Protein AF-A0A957MDU8-F1 (afdb_monomer)

Secondary structure (DSSP, 8-state):
---HHHHHHHHHHHHHHHTT-HHHHHHHHHHT-SSHHHHHHHHHHHHHHHHHHHHHTTSS-SSTTTTTEEE---S-GGGSEEEHHHHHHHHHHHHHHHTTPPPP-GGGG-SB---STT--TT-EE--STTTTTSEEEEEESSS-SSSS-EEEEEEEEEBTTB-EEEEEESS-S-HHHHHHHHHTT-------S--TT-EEEEEEEE-TT-SS-EEEEEEEEEE-TTS-EEEEE---EEE-TT-EEEEEEEPPP-TTPPEEEEEEEEE-SS-EEEEEEEEEEEEES----------SS--HHHHTSEEESSB--SSSSSS---B-SSS--EEE---TT--S---------SS-S------S------

Mean predicted aligned error: 4.5 Å

Foldseek 3Di:
DQDPVVLVVLLVVLCVVVVLQLVSSLVSSVVVDGPSCVSNVVNNVVSCVVPNPCSVVVDPPPCQVCLQWDQDPDLFQQVRIWGPVQVVQVVVQVVCVVVVHHGDQAPNNFRFALQDAFHRTQKDWDCDPQARPQWDWTWDQDDAPTHGIWIKIWGAFFAVSHKTWIWGWQHAQAPVSQVVCVVVVRHRQHAGNDAAQKKKKWKKFFAQPWPFKKKKWKWWWWQDLARDTDIDTFDIDIHGHGGMDMDMDRHHEPQLTGTTIITMMIHDNGTTTGIMITNGMHIADAHDHDLFNNDHDDCVSVSNKRWFAPDFDDPDPGRGDGHHPDDDGDIDHYGLRNDDDDDDDDDDDDPDPDDDDDDSDRGDDD

pLDDT: mean 94.14, std 5.82, range [52.0, 98.88]

Radius of gyration: 22.41 Å; Cα contacts (8 Å, |Δi|>4): 771; chains: 1; bounding box: 51×56×54 Å

Nearest PDB structures (foldseek):
  1dyo-assembly2_B  TM=7.413E-01  e=2.332E-06  Acetivibrio thermocellus
  1h6y-assembly2_B  TM=7.513E-01  e=7.868E-06  Acetivibrio thermocellus
  2wze-assembly1_A  TM=7.097E-01  e=6.307E-06  Acetivibrio thermocellus
  2w5f-assembly2_B  TM=6.952E-01  e=2.128E-05  Acetivibrio thermocellus
  2wze-assembly2_B  TM=7.053E-01  e=2.965E-05  Acetivibrio thermocellus

Solvent-accessible surface area (backbone atoms only — not comparable to full-atom values): 20262 Å² total; per-residue (Å²): 135,90,59,66,68,66,48,53,51,40,35,52,49,14,54,67,76,22,71,80,40,48,63,54,19,45,52,46,29,48,70,71,42,85,62,34,68,65,35,36,51,53,47,49,50,54,43,40,70,74,51,35,68,66,38,55,65,71,53,67,85,75,51,72,88,51,21,48,45,42,78,45,98,58,55,38,27,26,57,14,64,47,21,56,65,58,52,48,53,50,54,52,31,53,56,27,54,78,69,75,40,81,67,85,49,61,62,87,55,35,74,40,32,30,60,50,92,73,32,45,64,29,43,42,65,39,78,49,90,46,20,44,85,15,47,51,77,47,42,32,89,56,74,55,94,57,86,44,22,4,33,34,36,41,33,40,76,18,20,77,83,25,30,23,34,39,32,26,67,31,29,76,79,42,69,65,58,50,51,53,28,44,78,69,76,56,61,76,52,28,9,32,62,52,54,24,48,18,33,39,38,36,38,37,33,32,37,70,84,30,86,62,62,37,36,39,26,46,34,37,32,27,41,44,42,68,54,45,80,45,79,48,72,45,79,74,44,81,43,42,47,59,34,72,48,77,49,75,38,69,36,63,77,58,65,40,39,44,30,23,26,42,37,44,37,41,38,32,91,50,80,44,55,40,44,37,28,40,28,33,41,33,72,48,71,36,70,48,74,57,83,58,67,71,53,78,84,37,55,59,61,63,47,31,36,28,77,50,44,79,38,77,63,82,93,50,94,56,73,79,54,80,42,55,94,69,84,85,53,45,76,44,69,47,46,85,74,58,77,71,84,86,86,87,82,90,83,84,82,81,96,59,98,74,83,86,88,84,76,83,68,77,48,65,89,130

Sequence (366 aa):
NCHMVPNHALIIHALLHGGGDFQKSLMIVNTCGWDTDCNSGNVGCILGIRNGLAGIDAGPDWRGPVADRMYLATADGGRAITDALTESIHIVNVGRALAGVPPLAPKDGARYHFSLPGAVQGFMVDASPDAQGTATVEQAASHIRAGSGSLAIHYHGIAPGRTARVGTPTFIPSRQEADYFIKRGYALFASPSLYSGQTVRASLAAADDNALPVAVNLYVAVYTAADEIEWRRGPQQSLAPGEWVELAWAIPSTGGLPISAVGVEVSSATRADGTLFLDFLTWDGAPDTVLANPGGEGVMWRRAWVNGVDQYDFWWPEAYRLVQNRGRGLLSQGTREWTDYTVRAEITPHLATAAGLAARVQGMQR

Structure (mmCIF, N/CA/C/O backbone):
data_AF-A0A957MDU8-F1
#
_entry.id   AF-A0A957MDU8-F1
#
loop_
_atom_site.group_PDB
_atom_site.id
_atom_site.type_symbol
_atom_site.label_atom_id
_atom_site.label_alt_id
_atom_site.label_comp_id
_atom_site.label_asym_id
_atom_site.label_entity_id
_atom_site.label_seq_id
_atom_site.pdbx_PDB_ins_code
_atom_site.Cartn_x
_atom_site.Cartn_y
_atom_site.Cartn_z
_atom_site.occupancy
_atom_site.B_iso_or_equiv
_atom_site.auth_seq_id
_atom_site.auth_comp_id
_atom_site.auth_asym_id
_atom_site.auth_atom_id
_atom_site.pdbx_PDB_model_num
ATOM 1 N N . ASN A 1 1 ? 23.686 -22.356 2.452 1.00 52.00 1 ASN A N 1
ATOM 2 C CA . ASN A 1 1 ? 22.755 -23.448 2.101 1.00 52.00 1 ASN A CA 1
ATOM 3 C C . ASN A 1 1 ? 21.652 -23.528 3.133 1.00 52.00 1 ASN A C 1
ATOM 5 O O . ASN A 1 1 ? 21.933 -23.876 4.272 1.00 52.00 1 ASN A O 1
ATOM 9 N N . CYS A 1 2 ? 20.427 -23.187 2.735 1.00 61.41 2 CYS A N 1
ATOM 10 C CA . CYS A 1 2 ? 19.217 -23.462 3.502 1.00 61.41 2 CYS A CA 1
ATOM 11 C C . CYS A 1 2 ? 18.798 -24.912 3.195 1.00 61.41 2 CYS A C 1
ATOM 13 O O . CYS A 1 2 ? 18.364 -25.216 2.085 1.00 61.41 2 CYS A O 1
ATOM 15 N N . HIS A 1 3 ? 19.047 -25.843 4.120 1.00 75.75 3 HIS A N 1
ATOM 16 C CA . HIS A 1 3 ? 18.697 -27.250 3.912 1.00 75.75 3 HIS A CA 1
ATOM 17 C C . HIS A 1 3 ? 17.238 -27.490 4.321 1.00 75.75 3 HIS A C 1
ATOM 19 O O . HIS A 1 3 ? 16.868 -27.287 5.473 1.00 75.75 3 HIS A O 1
ATOM 25 N N . MET A 1 4 ? 16.424 -27.983 3.384 1.00 86.25 4 MET A N 1
ATOM 26 C CA . MET A 1 4 ? 14.993 -28.249 3.599 1.00 86.25 4 MET A CA 1
ATOM 27 C C . MET A 1 4 ? 14.709 -29.215 4.757 1.00 86.25 4 MET A C 1
ATOM 29 O O . MET A 1 4 ? 13.773 -29.002 5.517 1.00 86.25 4 MET A O 1
ATOM 33 N N . VAL A 1 5 ? 15.511 -30.274 4.905 1.00 90.62 5 VAL A N 1
ATOM 34 C CA . VAL A 1 5 ? 15.274 -31.335 5.901 1.00 90.62 5 VAL A CA 1
ATOM 35 C C . VAL A 1 5 ? 15.317 -30.823 7.352 1.00 90.62 5 VAL A C 1
ATOM 37 O O . VAL A 1 5 ? 14.334 -31.042 8.061 1.00 90.62 5 VAL A O 1
ATOM 40 N N . PRO A 1 6 ? 16.383 -30.137 7.825 1.00 90.75 6 PRO A N 1
ATOM 41 C CA . PRO A 1 6 ? 16.403 -29.605 9.187 1.00 90.75 6 PRO A CA 1
ATOM 42 C C . PRO A 1 6 ? 15.294 -28.574 9.417 1.00 90.75 6 PRO A C 1
ATOM 44 O O . PRO A 1 6 ? 14.609 -28.659 10.428 1.00 90.75 6 PRO A O 1
ATOM 47 N N . ASN A 1 7 ? 15.039 -27.676 8.463 1.00 92.69 7 ASN A N 1
ATOM 48 C CA . ASN A 1 7 ? 13.950 -26.699 8.562 1.00 92.69 7 ASN A CA 1
ATOM 49 C C . ASN A 1 7 ? 12.574 -27.361 8.715 1.00 92.69 7 ASN A C 1
ATOM 51 O O . ASN A 1 7 ? 11.799 -27.013 9.605 1.00 92.69 7 ASN A O 1
ATOM 55 N N . HIS A 1 8 ? 12.298 -28.396 7.921 1.00 94.31 8 HIS A N 1
ATOM 56 C CA . HIS A 1 8 ? 11.052 -29.145 8.034 1.00 94.31 8 HIS A CA 1
ATOM 57 C C . HIS A 1 8 ? 10.913 -29.849 9.394 1.00 94.31 8 HIS A C 1
ATOM 59 O O . HIS A 1 8 ? 9.835 -29.842 9.987 1.00 94.31 8 HIS A O 1
ATOM 65 N N . ALA A 1 9 ? 12.006 -30.399 9.935 1.00 95.50 9 ALA A N 1
ATOM 66 C CA . ALA A 1 9 ? 12.009 -30.978 11.277 1.00 95.50 9 ALA A CA 1
ATOM 67 C C . ALA A 1 9 ? 11.710 -29.930 12.366 1.00 95.50 9 ALA A C 1
ATOM 69 O O . ALA A 1 9 ? 10.983 -30.239 13.311 1.00 95.50 9 ALA A O 1
ATOM 70 N N . LEU A 1 10 ? 12.201 -28.691 12.221 1.00 96.00 10 LEU A N 1
ATOM 71 C CA . LEU A 1 10 ? 11.891 -27.591 13.144 1.00 96.00 10 LEU A CA 1
ATOM 72 C C . LEU A 1 10 ? 10.414 -27.185 13.094 1.00 96.00 10 LEU A C 1
ATOM 74 O O . LEU A 1 10 ? 9.814 -26.965 14.145 1.00 96.00 10 LEU A O 1
ATOM 78 N N . ILE A 1 11 ? 9.808 -27.144 11.903 1.00 96.94 11 ILE A N 1
ATOM 79 C CA . ILE A 1 11 ? 8.365 -26.893 11.744 1.00 96.94 11 ILE A CA 1
ATOM 80 C C . ILE A 1 11 ? 7.558 -27.970 12.483 1.00 96.94 11 ILE A C 1
ATOM 82 O O . ILE A 1 11 ? 6.681 -27.646 13.283 1.00 96.94 11 ILE A O 1
ATOM 86 N N . ILE A 1 12 ? 7.882 -29.252 12.274 1.00 97.06 12 ILE A N 1
ATOM 87 C CA . ILE A 1 12 ? 7.215 -30.372 12.961 1.00 97.06 12 ILE A CA 1
ATOM 88 C C . ILE A 1 12 ? 7.399 -30.266 14.481 1.00 97.06 12 ILE A C 1
ATOM 90 O O . ILE A 1 12 ? 6.433 -30.405 15.230 1.00 97.06 12 ILE A O 1
ATOM 94 N N . HIS A 1 13 ? 8.621 -29.989 14.941 1.00 97.31 13 HIS A N 1
ATOM 95 C CA . HIS A 1 13 ? 8.931 -29.813 16.358 1.00 97.31 13 HIS A CA 1
ATOM 96 C C . HIS A 1 13 ? 8.081 -28.698 16.988 1.00 97.31 13 HIS A C 1
ATOM 98 O O . HIS A 1 13 ? 7.432 -28.914 18.014 1.00 97.31 13 HIS A O 1
ATOM 104 N N . ALA A 1 14 ? 8.007 -27.534 16.344 1.00 98.00 14 ALA A N 1
ATOM 105 C CA . ALA A 1 14 ? 7.207 -26.412 16.817 1.00 98.00 14 ALA A CA 1
ATOM 106 C C . ALA A 1 14 ? 5.713 -26.747 16.904 1.00 98.00 14 ALA A C 1
ATOM 108 O O . ALA A 1 14 ? 5.082 -26.441 17.913 1.00 98.00 14 ALA A O 1
ATOM 109 N N . LEU A 1 15 ? 5.157 -27.430 15.901 1.00 97.81 15 LEU A N 1
ATOM 110 C CA . LEU A 1 15 ? 3.744 -27.819 15.892 1.00 97.81 15 LEU A CA 1
ATOM 111 C C . LEU A 1 15 ? 3.415 -28.860 16.975 1.00 97.81 15 LEU A C 1
ATOM 113 O O . LEU A 1 15 ? 2.401 -28.729 17.662 1.00 97.81 15 LEU A O 1
ATOM 117 N N . LEU A 1 16 ? 4.275 -29.869 17.166 1.00 97.69 16 LEU A N 1
ATOM 118 C CA . LEU A 1 16 ? 4.074 -30.919 18.172 1.00 97.69 16 LEU A CA 1
ATOM 119 C C . LEU A 1 16 ? 4.146 -30.370 19.601 1.00 97.69 16 LEU A C 1
ATOM 121 O O . LEU A 1 16 ? 3.311 -30.705 20.440 1.00 97.69 16 LEU A O 1
ATOM 125 N N . HIS A 1 17 ? 5.134 -29.521 19.888 1.00 98.25 17 HIS A N 1
ATOM 126 C CA . HIS A 1 17 ? 5.388 -29.038 21.248 1.00 98.25 17 HIS A CA 1
ATOM 127 C C . HIS A 1 17 ? 4.696 -27.703 21.565 1.00 98.25 17 HIS A C 1
ATOM 129 O O . HIS A 1 17 ? 4.507 -27.358 22.740 1.00 98.25 17 HIS A O 1
ATOM 135 N N . GLY A 1 18 ? 4.261 -26.976 20.537 1.00 97.31 18 GLY A N 1
ATOM 136 C CA . GLY A 1 18 ? 3.437 -25.779 20.650 1.00 97.31 18 GLY A CA 1
ATOM 137 C C . GLY A 1 18 ? 1.994 -26.071 21.060 1.00 97.31 18 GLY A C 1
ATOM 138 O O . GLY A 1 18 ? 1.332 -25.199 21.609 1.00 97.31 18 GLY A O 1
ATOM 139 N N . GLY A 1 19 ? 1.504 -27.303 20.873 1.00 95.44 19 GLY A N 1
ATOM 140 C CA . GLY A 1 19 ? 0.172 -27.713 21.339 1.00 95.44 19 GLY A CA 1
ATOM 141 C C . GLY A 1 19 ? -0.981 -26.975 20.649 1.00 95.44 19 GLY A C 1
ATOM 142 O O . GLY A 1 19 ? -2.071 -26.878 21.205 1.00 95.44 19 GLY A O 1
ATOM 143 N N . GLY A 1 20 ? -0.738 -26.435 19.452 1.00 95.50 20 GLY A N 1
ATOM 144 C CA . GLY A 1 20 ? -1.693 -25.603 18.723 1.00 95.50 20 GLY A CA 1
ATOM 145 C C . GLY A 1 20 ? -1.756 -24.144 19.180 1.00 95.50 20 GLY A C 1
ATOM 146 O O . GLY A 1 20 ? -2.541 -23.399 18.607 1.00 95.50 20 GLY A O 1
ATOM 147 N N . ASP A 1 21 ? -0.950 -23.721 20.157 1.00 97.50 21 ASP A N 1
ATOM 148 C CA . ASP A 1 21 ? -0.843 -22.321 20.577 1.00 97.50 21 ASP A CA 1
ATOM 149 C C . ASP A 1 21 ? 0.084 -21.538 19.630 1.00 97.50 21 ASP A C 1
ATOM 151 O O . ASP A 1 21 ? 1.219 -21.956 19.375 1.00 97.50 21 ASP A O 1
ATOM 155 N N . PHE A 1 22 ? -0.401 -20.421 19.080 1.00 97.88 22 PHE A N 1
ATOM 156 C CA . PHE A 1 22 ? 0.316 -19.644 18.063 1.00 97.88 22 PHE A CA 1
ATOM 157 C C . PHE A 1 22 ? 1.613 -19.041 18.613 1.00 97.88 22 PHE A C 1
ATOM 159 O O . PHE A 1 22 ? 2.692 -19.286 18.067 1.00 97.88 22 PHE A O 1
ATOM 166 N N . GLN A 1 23 ? 1.522 -18.335 19.744 1.00 96.88 23 GLN A N 1
ATOM 167 C CA . GLN A 1 23 ? 2.652 -17.681 20.403 1.00 96.88 23 GLN A CA 1
ATOM 168 C C . GLN A 1 23 ? 3.754 -18.682 20.761 1.00 96.88 23 GLN A C 1
ATOM 170 O O . GLN A 1 23 ? 4.930 -18.467 20.466 1.00 96.88 23 GLN A O 1
ATOM 175 N N . LYS A 1 24 ? 3.380 -19.795 21.393 1.00 97.75 24 LYS A N 1
ATOM 176 C CA . LYS A 1 24 ? 4.300 -20.833 21.847 1.00 97.75 24 LY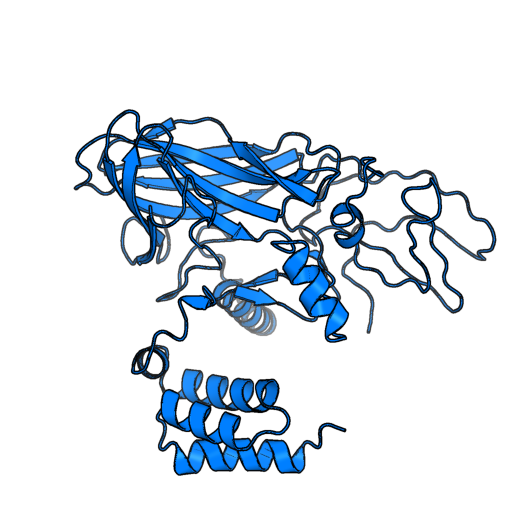S A CA 1
ATOM 177 C C . LYS A 1 24 ? 4.969 -21.531 20.671 1.00 97.75 24 LYS A C 1
ATOM 179 O O . LYS A 1 24 ? 6.169 -21.786 20.731 1.00 97.75 24 LYS A O 1
ATOM 184 N N . SER A 1 25 ? 4.224 -21.824 19.607 1.00 97.88 25 SER A N 1
ATOM 185 C CA . SER A 1 25 ? 4.781 -22.468 18.412 1.00 97.88 25 SER A CA 1
ATOM 186 C C . SER A 1 25 ? 5.788 -21.560 17.702 1.00 97.88 25 SER A C 1
ATOM 188 O O . SER A 1 25 ? 6.873 -22.021 17.349 1.00 97.88 25 SER A O 1
ATOM 190 N N . LEU A 1 26 ? 5.478 -20.264 17.556 1.00 97.19 26 LEU A N 1
ATOM 191 C CA . LEU A 1 26 ? 6.414 -19.285 16.995 1.00 97.19 26 LEU A CA 1
ATOM 192 C C . LEU A 1 26 ? 7.644 -19.081 17.885 1.00 97.19 26 LEU A C 1
ATOM 194 O O . LEU A 1 26 ? 8.769 -19.042 17.393 1.00 97.19 26 LEU A O 1
ATOM 198 N N . MET A 1 27 ? 7.462 -19.019 19.205 1.00 97.19 27 MET A N 1
ATOM 199 C CA . MET A 1 27 ? 8.578 -18.971 20.149 1.00 97.19 27 MET A CA 1
ATOM 200 C C . MET A 1 27 ? 9.507 -20.182 19.975 1.00 97.19 27 MET A C 1
ATOM 202 O O . MET A 1 27 ? 10.721 -19.998 19.890 1.00 97.19 27 MET A O 1
ATOM 206 N N . ILE A 1 28 ? 8.962 -21.405 19.903 1.00 97.94 28 ILE A N 1
ATOM 207 C CA . ILE A 1 28 ? 9.756 -22.627 19.700 1.00 97.94 28 ILE A CA 1
ATOM 208 C C . ILE A 1 28 ? 10.528 -22.547 18.381 1.00 97.94 28 ILE A C 1
ATOM 210 O O . ILE A 1 28 ? 11.753 -22.662 18.391 1.00 97.94 28 ILE A O 1
ATOM 214 N N . VAL A 1 29 ? 9.837 -22.314 17.259 1.00 97.19 29 VAL A N 1
ATOM 215 C CA . VAL A 1 29 ? 10.469 -22.378 15.933 1.00 97.19 29 VAL A CA 1
ATOM 216 C C . VAL A 1 29 ? 11.542 -21.302 15.752 1.00 97.19 29 VAL A C 1
ATOM 218 O O . VAL A 1 29 ? 12.604 -21.587 15.202 1.00 97.19 29 VAL A O 1
ATOM 221 N N . ASN A 1 30 ? 11.326 -20.099 16.294 1.00 96.44 30 ASN A N 1
ATOM 222 C CA . ASN A 1 30 ? 12.297 -19.011 16.210 1.00 96.44 30 ASN A CA 1
ATOM 223 C C . ASN A 1 30 ? 13.507 -19.253 17.122 1.00 96.44 30 ASN A C 1
ATOM 225 O O . ASN A 1 30 ? 14.627 -18.901 16.754 1.00 96.44 30 ASN A O 1
ATOM 229 N N . THR A 1 31 ? 13.308 -19.879 18.289 1.00 96.69 31 THR A N 1
ATOM 230 C CA . THR A 1 31 ? 14.401 -20.211 19.222 1.00 96.69 31 THR A CA 1
ATOM 231 C C . THR A 1 31 ? 15.309 -21.308 18.665 1.00 96.69 31 THR A C 1
ATOM 233 O O . THR A 1 31 ? 16.511 -21.306 18.925 1.00 96.69 31 THR A O 1
ATOM 236 N N . CYS A 1 32 ? 14.768 -22.225 17.858 1.00 94.25 32 CYS A N 1
ATOM 237 C CA . CYS A 1 32 ? 15.560 -23.255 17.185 1.00 94.25 32 CYS A CA 1
ATOM 238 C C . CYS A 1 32 ? 16.536 -22.700 16.125 1.00 94.25 32 CYS A C 1
ATOM 240 O O . CYS A 1 32 ? 17.474 -23.404 15.742 1.00 94.25 32 CYS A O 1
ATOM 242 N N . GLY A 1 33 ? 16.349 -21.458 15.664 1.00 89.50 33 GLY A N 1
ATOM 243 C CA . GLY A 1 33 ? 17.223 -20.803 14.691 1.00 89.50 33 GLY A CA 1
ATOM 244 C C . GLY A 1 33 ? 17.037 -21.312 13.258 1.00 89.50 33 GLY A C 1
ATOM 245 O O . GLY A 1 33 ? 15.924 -21.620 12.836 1.00 89.50 33 GLY A O 1
ATOM 246 N N . TRP A 1 34 ? 18.146 -21.391 12.512 1.00 87.56 34 TRP A N 1
ATOM 247 C CA . TRP A 1 34 ? 18.171 -21.687 11.071 1.00 87.56 34 TRP A CA 1
ATOM 248 C C . TRP A 1 34 ? 17.415 -20.637 10.241 1.00 87.56 34 TRP A C 1
ATOM 250 O O . TRP A 1 34 ? 17.664 -19.445 10.404 1.00 87.56 34 TRP A O 1
ATOM 260 N N . ASP A 1 35 ? 16.554 -21.074 9.322 1.00 89.06 35 ASP A N 1
ATOM 261 C CA . ASP A 1 35 ? 15.797 -20.227 8.402 1.00 89.06 35 ASP A CA 1
ATOM 262 C C . ASP A 1 35 ? 14.510 -19.753 9.087 1.00 89.06 35 ASP A C 1
ATOM 264 O O . ASP A 1 35 ? 13.416 -20.278 8.864 1.00 89.06 35 ASP A O 1
ATOM 268 N N . THR A 1 36 ? 14.673 -18.858 10.063 1.00 90.88 36 THR A N 1
ATOM 269 C CA . THR A 1 36 ? 13.616 -18.520 11.024 1.00 90.88 36 THR A CA 1
ATOM 270 C C . THR A 1 36 ? 12.394 -17.897 10.364 1.00 90.88 36 THR A C 1
ATOM 272 O O . THR A 1 36 ? 11.280 -18.185 10.789 1.00 90.88 36 THR A O 1
ATOM 275 N N . ASP A 1 37 ? 12.562 -17.088 9.324 1.00 89.75 37 ASP A N 1
ATOM 276 C CA . ASP A 1 37 ? 11.478 -16.481 8.549 1.00 89.75 37 ASP A CA 1
ATOM 277 C C . ASP A 1 37 ? 10.677 -17.530 7.762 1.00 89.75 37 ASP A C 1
ATOM 279 O O . ASP A 1 37 ? 9.452 -17.572 7.872 1.00 89.75 37 ASP A O 1
ATOM 283 N N . CYS A 1 38 ? 11.344 -18.444 7.055 1.00 91.19 38 CYS A N 1
ATOM 284 C CA . CYS A 1 38 ? 10.679 -19.536 6.343 1.00 91.19 38 CYS A CA 1
ATOM 285 C C . CYS A 1 38 ? 9.947 -20.482 7.308 1.00 91.19 38 CYS A C 1
ATOM 287 O O . CYS A 1 38 ? 8.774 -20.817 7.105 1.00 91.19 38 CYS A O 1
ATOM 289 N N . ASN A 1 39 ? 10.610 -20.893 8.390 1.00 95.44 39 ASN A N 1
ATOM 290 C CA . ASN A 1 39 ? 10.034 -21.825 9.355 1.00 95.44 39 ASN A CA 1
ATOM 291 C C . ASN A 1 39 ? 8.840 -21.204 10.094 1.00 95.44 39 ASN A C 1
ATOM 293 O O . ASN A 1 39 ? 7.779 -21.826 10.180 1.00 95.44 39 ASN A O 1
ATOM 297 N N . SER A 1 40 ? 8.984 -19.967 10.584 1.00 95.50 40 SER A N 1
ATOM 298 C CA . SER A 1 40 ? 7.897 -19.238 11.251 1.00 95.50 40 SER A CA 1
ATOM 299 C C . SER A 1 40 ? 6.742 -18.924 10.309 1.00 95.50 40 SER A C 1
ATOM 301 O O . SER A 1 40 ? 5.591 -19.088 10.709 1.00 95.50 40 SER A O 1
ATOM 303 N N . GLY A 1 41 ? 7.019 -18.579 9.048 1.00 94.69 41 GLY A N 1
ATOM 304 C CA . GLY A 1 41 ? 5.996 -18.378 8.025 1.00 94.69 41 GLY A CA 1
ATOM 305 C C . GLY A 1 41 ? 5.148 -19.632 7.794 1.00 94.69 41 GLY A C 1
ATOM 306 O O . GLY A 1 41 ? 3.920 -19.557 7.786 1.00 94.69 41 GLY A O 1
ATOM 307 N N . ASN A 1 42 ? 5.780 -20.806 7.690 1.00 96.12 42 ASN A N 1
ATOM 308 C CA . ASN A 1 42 ? 5.065 -22.078 7.537 1.00 96.12 42 ASN A CA 1
ATOM 309 C C . ASN A 1 42 ? 4.258 -22.453 8.791 1.00 96.12 42 ASN A C 1
ATOM 311 O O . ASN A 1 42 ? 3.078 -22.789 8.681 1.00 96.12 42 ASN A O 1
ATOM 315 N N . VAL A 1 43 ? 4.864 -22.378 9.983 1.00 97.75 43 VAL A N 1
ATOM 316 C CA . VAL A 1 43 ? 4.171 -22.655 11.257 1.00 97.75 43 VAL A CA 1
ATOM 317 C C . VAL A 1 43 ? 2.981 -21.710 11.440 1.00 97.75 43 VAL A C 1
ATOM 319 O O . VAL A 1 43 ? 1.879 -22.163 11.749 1.00 97.75 43 VAL A O 1
ATOM 322 N N . GLY A 1 44 ? 3.185 -20.415 11.197 1.00 96.50 44 GLY A N 1
ATOM 323 C CA . GLY A 1 44 ? 2.156 -19.388 11.298 1.00 96.50 44 GLY A CA 1
ATOM 324 C C . GLY A 1 44 ? 1.007 -19.613 10.317 1.00 96.50 44 GLY A C 1
ATOM 325 O O . GLY A 1 44 ? -0.150 -19.543 10.719 1.00 96.50 44 GLY A O 1
ATOM 326 N N . CYS A 1 45 ? 1.303 -19.971 9.063 1.00 96.38 45 CYS A N 1
ATOM 327 C CA . CYS A 1 45 ? 0.286 -20.309 8.064 1.00 96.38 45 CYS A CA 1
ATOM 328 C C . CYS A 1 45 ? -0.569 -21.511 8.500 1.00 96.38 45 CYS A C 1
ATOM 330 O O . CYS A 1 45 ? -1.798 -21.430 8.506 1.00 96.38 45 CYS A O 1
ATOM 332 N N . ILE A 1 46 ? 0.067 -22.604 8.935 1.00 97.69 46 ILE A N 1
ATOM 333 C CA . ILE A 1 46 ? -0.630 -23.821 9.380 1.00 97.69 46 ILE A CA 1
ATOM 334 C C . ILE A 1 46 ? -1.545 -23.523 10.573 1.00 97.69 46 ILE A C 1
ATOM 336 O O . ILE A 1 46 ? -2.704 -23.945 10.591 1.00 97.69 46 ILE A O 1
ATOM 340 N N . LEU A 1 47 ? -1.048 -22.785 11.567 1.00 97.81 47 LEU A N 1
ATOM 341 C CA . LEU A 1 47 ? -1.831 -22.436 12.753 1.00 97.81 47 LEU A CA 1
ATOM 342 C C . LEU A 1 47 ? -2.918 -21.402 12.455 1.00 97.81 47 LEU A C 1
ATOM 344 O O . LEU A 1 47 ? -3.999 -21.503 13.027 1.00 97.81 47 LEU A O 1
ATOM 348 N N . GLY A 1 48 ? -2.678 -20.471 11.530 1.00 95.81 48 GLY A N 1
ATOM 349 C CA . GLY A 1 48 ? -3.686 -19.529 11.047 1.00 95.81 48 GLY A CA 1
ATOM 350 C C . GLY A 1 48 ? -4.850 -20.240 10.355 1.00 95.81 48 GLY A C 1
ATOM 351 O O . GLY A 1 48 ? -6.005 -19.927 10.628 1.00 95.81 48 GLY A O 1
ATOM 352 N N . ILE A 1 49 ? -4.571 -21.263 9.539 1.00 96.44 49 ILE A N 1
ATOM 353 C CA . ILE A 1 49 ? -5.610 -22.109 8.928 1.00 96.44 49 ILE A CA 1
ATOM 354 C C . ILE A 1 49 ? -6.357 -22.917 9.997 1.00 96.44 49 ILE A C 1
ATOM 356 O O . ILE A 1 49 ? -7.583 -22.999 9.966 1.00 96.44 49 ILE A O 1
ATOM 360 N N . ARG A 1 50 ? -5.633 -23.524 10.946 1.00 97.00 50 ARG A N 1
ATOM 361 C CA . ARG A 1 50 ? -6.220 -24.400 11.973 1.00 97.00 50 ARG A CA 1
ATOM 362 C C . ARG A 1 50 ? -7.085 -23.643 12.981 1.00 97.00 50 ARG A C 1
ATOM 364 O O . ARG A 1 50 ? -8.147 -24.133 13.353 1.00 97.00 50 ARG A O 1
ATOM 371 N N . ASN A 1 51 ? -6.599 -22.506 13.470 1.00 97.00 51 ASN A N 1
ATOM 372 C CA . ASN A 1 51 ? -7.184 -21.795 14.607 1.00 97.00 51 ASN A CA 1
ATOM 373 C C . ASN A 1 51 ? -7.962 -20.536 14.192 1.00 97.00 51 ASN A C 1
ATOM 375 O O . ASN A 1 51 ? -8.679 -19.967 15.015 1.00 97.00 51 ASN A O 1
ATOM 379 N N . GLY A 1 52 ? -7.805 -20.078 12.947 1.00 96.06 52 GLY A N 1
ATOM 380 C CA . GLY A 1 52 ? -8.323 -18.792 12.490 1.00 96.06 52 GLY A CA 1
ATOM 381 C C . GLY A 1 52 ? -7.660 -17.596 13.185 1.00 96.06 52 GLY A C 1
ATOM 382 O O . GLY A 1 52 ? -6.682 -17.734 13.925 1.00 96.06 52 GLY A O 1
ATOM 383 N N . LEU A 1 53 ? -8.234 -16.407 12.972 1.00 94.50 53 LEU A N 1
ATOM 384 C CA . LEU A 1 53 ? -7.751 -15.152 13.565 1.00 94.50 53 LEU A CA 1
ATOM 385 C C . LEU A 1 53 ? -7.749 -15.189 15.098 1.00 94.50 53 LEU A C 1
ATOM 387 O O . LEU A 1 53 ? -6.793 -14.729 15.711 1.00 94.50 53 LEU A O 1
ATOM 391 N N . ALA A 1 54 ? -8.746 -15.832 15.716 1.00 95.62 54 ALA A N 1
ATOM 392 C CA . ALA A 1 54 ? -8.826 -15.971 17.171 1.00 95.62 54 ALA A CA 1
ATOM 393 C C . ALA A 1 54 ? -7.594 -16.669 17.777 1.00 95.62 54 ALA A C 1
ATOM 395 O O . ALA A 1 54 ? -7.213 -16.371 18.904 1.00 95.62 54 ALA A O 1
ATOM 396 N N . GLY A 1 55 ? -6.951 -17.582 17.039 1.00 95.69 55 GLY A N 1
ATOM 397 C CA . GLY A 1 55 ? -5.711 -18.216 17.488 1.00 95.69 55 GLY A CA 1
ATOM 398 C C . GLY A 1 55 ? -4.488 -17.302 17.426 1.00 95.69 55 GLY A C 1
ATOM 399 O O . GLY A 1 55 ? -3.582 -17.464 18.237 1.00 95.69 55 GLY A O 1
ATOM 400 N N . ILE A 1 56 ? -4.459 -16.362 16.477 1.00 95.12 56 ILE A N 1
ATOM 401 C CA . ILE A 1 56 ? -3.397 -15.352 16.349 1.00 95.12 56 ILE A CA 1
ATOM 402 C C . ILE A 1 56 ? -3.579 -14.282 17.435 1.00 95.12 56 ILE A C 1
ATOM 404 O O . ILE A 1 56 ? -2.618 -13.911 18.104 1.00 95.12 56 ILE A O 1
ATOM 408 N N . ASP A 1 57 ? -4.827 -13.865 17.659 1.00 94.56 57 ASP A N 1
ATOM 409 C CA . ASP A 1 57 ? -5.210 -12.801 18.594 1.00 94.56 57 ASP A CA 1
ATOM 410 C C . ASP A 1 57 ? -5.243 -13.258 20.068 1.00 94.56 57 ASP A C 1
ATOM 412 O O . ASP A 1 57 ? -5.465 -12.452 20.967 1.00 94.56 57 ASP A O 1
ATOM 416 N N . ALA A 1 58 ? -5.005 -14.545 20.348 1.00 95.06 58 ALA A N 1
ATOM 417 C CA . ALA A 1 58 ? -4.925 -15.071 21.715 1.00 95.06 58 ALA A CA 1
ATOM 418 C C . ALA A 1 58 ? -3.664 -14.612 22.478 1.00 95.06 58 ALA A C 1
ATOM 420 O O . ALA A 1 58 ? -3.588 -14.766 23.699 1.00 95.06 58 ALA A O 1
ATOM 421 N N . GLY A 1 59 ? -2.657 -14.110 21.757 1.00 91.50 59 GLY A N 1
ATOM 422 C CA . GLY A 1 59 ? -1.366 -13.683 22.292 1.00 91.50 59 GLY A CA 1
ATOM 423 C C . GLY A 1 59 ? -1.171 -12.159 22.279 1.00 91.50 59 GLY A C 1
ATOM 424 O O . GLY A 1 59 ? -2.138 -11.410 22.402 1.00 91.50 59 GLY A O 1
ATOM 425 N N . PRO A 1 60 ? 0.082 -11.673 22.170 1.00 94.25 60 PRO A N 1
ATOM 426 C CA . PRO A 1 60 ? 0.344 -10.255 21.931 1.00 94.25 60 PRO A CA 1
ATOM 427 C C . PRO A 1 60 ? -0.196 -9.818 20.561 1.00 94.25 60 PRO A C 1
ATOM 429 O O . PRO A 1 60 ? -0.529 -10.649 19.716 1.00 94.25 60 PRO A O 1
ATOM 432 N N . ASP A 1 61 ? -0.225 -8.508 20.323 1.00 94.06 61 ASP A N 1
ATOM 433 C CA . ASP A 1 61 ? -0.613 -7.964 19.023 1.00 94.06 61 ASP A CA 1
ATOM 434 C C . ASP A 1 61 ? 0.424 -8.305 17.937 1.00 94.06 61 ASP A C 1
ATOM 436 O O . ASP A 1 61 ? 1.461 -7.654 17.794 1.00 94.06 61 ASP A O 1
ATOM 440 N N . TRP A 1 62 ? 0.133 -9.362 17.179 1.00 93.31 62 TRP A N 1
ATOM 441 C CA . TRP A 1 62 ? 0.937 -9.824 16.049 1.00 93.31 62 TRP A CA 1
ATOM 442 C C . TRP A 1 62 ? 0.615 -9.101 14.738 1.00 93.31 62 TRP A C 1
ATOM 444 O O . TRP A 1 62 ? 1.447 -9.101 13.829 1.00 93.31 62 TRP A O 1
ATOM 454 N N . ARG A 1 63 ? -0.589 -8.527 14.607 1.00 94.00 63 ARG A N 1
ATOM 455 C CA . ARG A 1 63 ? -1.117 -8.031 13.325 1.00 94.00 63 ARG A CA 1
ATOM 456 C C . ARG A 1 63 ? -0.988 -6.518 13.193 1.00 94.00 63 ARG A C 1
ATOM 458 O O . ARG A 1 63 ? -0.614 -6.040 12.123 1.00 94.00 63 ARG A O 1
ATOM 465 N N . GLY A 1 64 ? -1.214 -5.768 14.269 1.00 94.12 64 GLY A N 1
ATOM 466 C CA . GLY A 1 64 ? -1.145 -4.307 14.283 1.00 94.12 64 GLY A CA 1
ATOM 467 C C . GLY A 1 64 ? 0.173 -3.736 13.745 1.00 94.12 64 GLY A C 1
ATOM 468 O O . GLY A 1 64 ? 0.123 -2.865 12.876 1.00 94.12 64 GLY A O 1
ATOM 469 N N . PRO A 1 65 ? 1.359 -4.248 14.141 1.00 93.50 65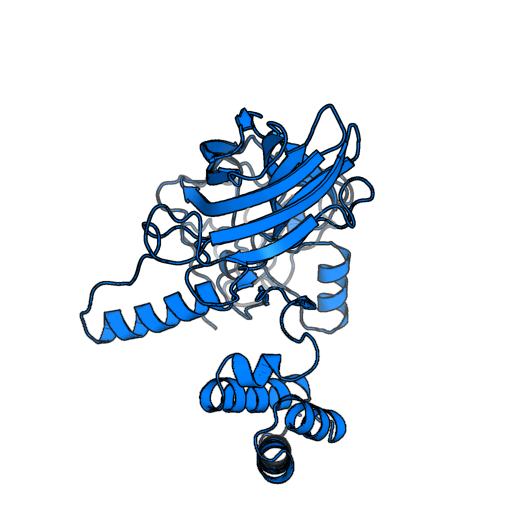 PRO A N 1
ATOM 470 C CA . PRO A 1 65 ? 2.639 -3.727 13.650 1.00 93.50 65 PRO A CA 1
ATOM 471 C C . PRO A 1 65 ? 2.876 -3.896 12.144 1.00 93.50 65 PRO A C 1
ATOM 473 O O . PRO A 1 65 ? 3.675 -3.158 11.566 1.00 93.50 65 PRO A O 1
ATOM 476 N N . VAL A 1 66 ? 2.227 -4.879 11.508 1.00 93.19 66 VAL A N 1
ATOM 477 C CA . VAL A 1 66 ? 2.361 -5.137 10.065 1.00 93.19 66 VAL A CA 1
ATOM 478 C C . VAL A 1 66 ? 1.205 -4.560 9.253 1.00 93.19 66 VAL A C 1
ATOM 480 O O . VAL A 1 66 ? 1.372 -4.373 8.050 1.00 93.19 66 VAL A O 1
ATOM 483 N N . ALA A 1 67 ? 0.064 -4.268 9.888 1.00 96.06 67 ALA A N 1
ATOM 484 C CA . ALA A 1 67 ? -1.147 -3.752 9.247 1.00 96.06 67 ALA A CA 1
ATOM 485 C C . ALA A 1 67 ? -1.554 -4.575 8.008 1.00 96.06 67 ALA A C 1
ATOM 487 O O . ALA A 1 67 ? -1.942 -4.034 6.976 1.00 96.06 67 ALA A O 1
ATOM 488 N N . ASP A 1 68 ? -1.382 -5.897 8.084 1.00 94.75 68 ASP A N 1
ATOM 489 C CA . ASP A 1 68 ? -1.609 -6.870 7.006 1.00 94.75 68 ASP A CA 1
ATOM 490 C C . ASP A 1 68 ? -0.783 -6.647 5.724 1.00 94.75 68 ASP A C 1
ATOM 492 O O . ASP A 1 68 ? -1.023 -7.313 4.715 1.00 94.75 68 ASP A O 1
ATOM 496 N N . ARG A 1 69 ? 0.194 -5.731 5.739 1.00 95.62 69 ARG A N 1
ATOM 497 C CA . ARG A 1 69 ? 1.036 -5.387 4.590 1.00 95.62 69 ARG A CA 1
ATOM 498 C C . ARG A 1 69 ? 1.997 -6.522 4.250 1.00 95.62 69 ARG A C 1
ATOM 500 O O . ARG A 1 69 ? 2.610 -7.134 5.123 1.00 95.62 69 ARG A O 1
ATOM 507 N N . MET A 1 70 ? 2.197 -6.740 2.957 1.00 93.69 70 MET A N 1
ATOM 508 C CA . MET A 1 70 ? 3.094 -7.752 2.413 1.00 93.69 70 MET A CA 1
ATOM 509 C C . MET A 1 70 ? 4.016 -7.156 1.346 1.00 93.69 70 MET A C 1
ATOM 511 O O . MET A 1 70 ? 3.599 -6.334 0.529 1.00 93.69 70 MET A O 1
ATOM 515 N N . TYR A 1 71 ? 5.264 -7.628 1.323 1.00 92.12 71 TYR A N 1
ATOM 516 C CA . TYR A 1 71 ? 6.209 -7.376 0.237 1.00 92.12 71 TYR A CA 1
ATOM 517 C C . TYR A 1 71 ? 6.359 -8.641 -0.609 1.00 92.12 71 TYR A C 1
ATOM 519 O O . TYR A 1 71 ? 6.836 -9.669 -0.127 1.00 92.12 71 TYR A O 1
ATOM 527 N N . LEU A 1 72 ? 5.925 -8.583 -1.867 1.00 89.94 72 LEU A N 1
ATOM 528 C CA . LEU A 1 72 ? 5.960 -9.716 -2.783 1.00 89.94 72 LEU A CA 1
ATOM 529 C C . LEU A 1 72 ? 7.265 -9.747 -3.570 1.00 89.94 72 LEU A C 1
ATOM 531 O O . LEU A 1 72 ? 7.603 -8.818 -4.302 1.00 89.94 72 LEU A O 1
ATOM 535 N N . ALA A 1 73 ? 7.945 -10.890 -3.526 1.00 86.56 73 ALA A N 1
ATOM 536 C CA . ALA A 1 73 ? 9.018 -11.201 -4.458 1.00 86.56 73 ALA A CA 1
ATOM 537 C C . ALA A 1 73 ? 8.428 -11.532 -5.842 1.00 86.56 73 ALA A C 1
ATOM 539 O O . ALA A 1 73 ? 8.307 -12.699 -6.228 1.00 86.56 73 ALA A O 1
ATOM 540 N N . THR A 1 74 ? 8.079 -10.506 -6.615 1.00 84.81 74 THR A N 1
ATOM 541 C CA . THR A 1 74 ? 7.393 -10.618 -7.911 1.00 84.81 74 THR A CA 1
ATOM 542 C C . THR A 1 74 ? 8.214 -10.021 -9.059 1.00 84.81 74 THR A C 1
ATOM 544 O O . THR A 1 74 ? 9.125 -9.231 -8.840 1.00 84.81 74 THR A O 1
ATOM 547 N N . ALA A 1 75 ? 7.916 -10.432 -10.294 1.00 82.38 75 ALA A N 1
ATOM 548 C CA . ALA A 1 75 ? 8.414 -9.769 -11.503 1.00 82.38 75 ALA A CA 1
ATOM 549 C C . ALA A 1 75 ? 7.526 -8.578 -11.924 1.00 82.38 75 ALA A C 1
ATOM 551 O O . ALA A 1 75 ? 7.880 -7.838 -12.837 1.00 82.38 75 ALA A O 1
ATOM 552 N N . ASP A 1 76 ? 6.372 -8.409 -11.275 1.00 88.12 76 ASP A N 1
ATOM 553 C CA . ASP A 1 76 ? 5.419 -7.322 -11.493 1.00 88.12 76 ASP A CA 1
ATOM 554 C C . ASP A 1 76 ? 5.639 -6.209 -10.460 1.00 88.12 76 ASP A C 1
ATOM 556 O O . ASP A 1 76 ? 5.113 -6.271 -9.347 1.00 88.12 76 ASP A O 1
ATOM 560 N N . GLY A 1 77 ? 6.441 -5.203 -10.820 1.00 89.50 77 GLY A N 1
ATOM 561 C CA . GLY A 1 77 ? 6.858 -4.135 -9.906 1.00 89.50 77 GLY A CA 1
ATOM 562 C C . GLY A 1 77 ? 5.700 -3.408 -9.224 1.00 89.50 77 GLY A C 1
ATOM 563 O O . GLY A 1 77 ? 5.801 -3.092 -8.041 1.00 89.50 77 GLY A O 1
ATOM 564 N N . GLY A 1 78 ? 4.589 -3.195 -9.934 1.00 91.62 78 GLY A N 1
ATOM 565 C CA . GLY A 1 78 ? 3.405 -2.509 -9.411 1.00 91.62 78 GLY A CA 1
ATOM 566 C C . GLY A 1 78 ? 2.615 -3.303 -8.365 1.00 91.62 78 GLY A C 1
ATOM 567 O O . GLY A 1 78 ? 1.739 -2.743 -7.714 1.00 91.62 78 GLY A O 1
ATOM 568 N N . ARG A 1 79 ? 2.915 -4.598 -8.191 1.00 91.38 79 ARG A N 1
ATOM 569 C CA . ARG A 1 79 ? 2.318 -5.476 -7.168 1.00 91.38 79 ARG A CA 1
ATOM 570 C C . ARG A 1 79 ? 3.278 -5.821 -6.029 1.00 91.38 79 ARG A C 1
ATOM 572 O O . ARG A 1 79 ? 2.940 -6.629 -5.171 1.00 91.38 79 ARG A O 1
ATOM 579 N N . ALA A 1 80 ? 4.489 -5.262 -6.028 1.00 92.31 80 ALA A N 1
ATOM 580 C CA . ALA A 1 80 ? 5.518 -5.615 -5.052 1.00 92.31 80 ALA A CA 1
ATOM 581 C C . ALA A 1 80 ? 5.130 -5.268 -3.606 1.00 92.31 80 ALA A C 1
ATOM 583 O O . ALA A 1 80 ? 5.621 -5.908 -2.680 1.00 92.31 80 ALA A O 1
ATOM 584 N N . ILE A 1 81 ? 4.247 -4.289 -3.404 1.00 94.88 81 ILE A N 1
ATOM 585 C CA . ILE A 1 81 ? 3.694 -3.924 -2.099 1.00 94.88 81 ILE A CA 1
ATOM 586 C C . ILE A 1 81 ? 2.186 -4.159 -2.160 1.00 94.88 81 ILE A C 1
ATOM 588 O O . ILE A 1 81 ? 1.513 -3.633 -3.044 1.00 94.88 81 ILE A O 1
ATOM 592 N N . THR A 1 82 ? 1.677 -4.983 -1.253 1.00 96.06 82 THR A N 1
ATOM 593 C CA . THR A 1 82 ? 0.280 -5.437 -1.221 1.00 96.06 82 THR A CA 1
ATOM 594 C C . THR A 1 82 ? -0.152 -5.691 0.225 1.00 96.06 82 THR A C 1
ATOM 596 O O . THR A 1 82 ? 0.560 -5.330 1.165 1.00 96.06 82 THR A O 1
ATOM 599 N N . ASP A 1 83 ? -1.300 -6.332 0.412 1.00 97.31 83 ASP A N 1
ATOM 600 C CA . ASP A 1 83 ? -1.819 -6.748 1.706 1.00 97.31 83 ASP A CA 1
ATOM 601 C C . ASP A 1 83 ? -2.474 -8.141 1.653 1.00 97.31 83 ASP A C 1
ATOM 603 O O . ASP A 1 83 ? -2.820 -8.656 0.585 1.00 97.31 83 ASP A O 1
ATOM 607 N N . ALA A 1 84 ? -2.647 -8.761 2.822 1.00 96.44 84 ALA A N 1
ATOM 608 C CA . ALA A 1 84 ? -3.175 -10.118 2.931 1.00 96.44 84 ALA A CA 1
ATOM 609 C C . ALA A 1 84 ? -4.609 -10.271 2.393 1.00 96.44 84 ALA A C 1
ATOM 611 O O . ALA A 1 84 ? -4.942 -11.332 1.858 1.00 96.44 84 ALA A O 1
ATOM 612 N N . LEU A 1 85 ? -5.461 -9.245 2.496 1.00 97.06 85 LEU A N 1
ATOM 613 C CA . LEU A 1 85 ? -6.826 -9.289 1.968 1.00 97.06 85 LEU A CA 1
ATOM 614 C C . LEU A 1 85 ? -6.813 -9.235 0.435 1.00 97.06 85 LEU A C 1
ATOM 616 O O . LEU A 1 85 ? -7.434 -10.084 -0.210 1.00 97.06 85 LEU A O 1
ATOM 620 N N . THR A 1 86 ? -6.046 -8.311 -0.145 1.00 96.38 86 THR A N 1
ATOM 621 C CA . THR A 1 86 ? -5.851 -8.202 -1.597 1.00 96.38 86 THR A CA 1
ATOM 622 C C . THR A 1 86 ? -5.355 -9.524 -2.188 1.00 96.38 86 THR A C 1
ATOM 624 O O . THR A 1 86 ? -5.941 -10.039 -3.147 1.00 96.38 86 THR A O 1
ATOM 627 N N . GLU A 1 87 ? -4.328 -10.139 -1.593 1.00 96.56 87 GLU A N 1
ATOM 628 C CA . GLU A 1 87 ? -3.801 -11.420 -2.082 1.00 96.56 87 GLU A CA 1
ATOM 629 C C . GLU A 1 87 ? -4.765 -12.592 -1.852 1.00 96.56 87 GLU A C 1
ATOM 631 O O . GLU A 1 87 ? -4.861 -13.485 -2.698 1.00 96.56 87 GLU A O 1
ATOM 636 N N . SER A 1 88 ? -5.546 -12.572 -0.769 1.00 96.31 88 SER A N 1
ATOM 637 C CA . SER A 1 88 ? -6.592 -13.575 -0.534 1.00 96.31 88 SER A CA 1
ATOM 638 C C . SER A 1 88 ? -7.652 -13.544 -1.637 1.00 96.31 88 SER A C 1
ATOM 640 O O . SER A 1 88 ? -7.972 -14.586 -2.215 1.00 96.31 88 SER A O 1
ATOM 642 N N . ILE A 1 89 ? -8.163 -12.358 -1.990 1.00 97.25 89 ILE A N 1
ATOM 643 C CA . ILE A 1 89 ? -9.127 -12.198 -3.090 1.00 97.25 89 ILE A CA 1
ATOM 644 C C . ILE A 1 89 ? -8.497 -12.593 -4.429 1.00 97.25 89 ILE A C 1
ATOM 646 O O . ILE A 1 89 ? -9.152 -13.255 -5.237 1.00 97.25 89 ILE A O 1
ATOM 650 N N . HIS A 1 90 ? -7.221 -12.265 -4.653 1.00 95.69 90 HIS A N 1
ATOM 651 C CA . HIS A 1 90 ? -6.498 -12.676 -5.855 1.00 95.69 90 HIS A CA 1
ATOM 652 C C . HIS A 1 90 ? -6.452 -14.207 -6.005 1.00 95.69 90 HIS A C 1
ATOM 654 O O . HIS A 1 90 ? -6.861 -14.732 -7.041 1.00 95.69 90 HIS A O 1
ATOM 660 N N . ILE A 1 91 ? -6.033 -14.934 -4.962 1.00 96.75 91 ILE A N 1
ATOM 661 C CA . ILE A 1 91 ? -5.962 -16.406 -4.963 1.00 96.75 91 ILE A CA 1
ATOM 662 C C . ILE A 1 91 ? -7.354 -17.026 -5.142 1.00 96.75 91 ILE A C 1
ATOM 664 O O . ILE A 1 91 ? -7.528 -17.943 -5.949 1.00 96.75 91 ILE A O 1
ATOM 668 N N . VAL A 1 92 ? -8.365 -16.507 -4.439 1.00 97.88 92 VAL A N 1
ATOM 669 C CA . VAL A 1 92 ? -9.755 -16.965 -4.584 1.00 97.88 92 VAL A CA 1
ATOM 670 C C . VAL A 1 92 ? -10.240 -16.780 -6.022 1.00 97.88 92 VAL A C 1
ATOM 672 O O . VAL A 1 92 ? -10.837 -17.694 -6.590 1.00 97.88 92 VAL A O 1
ATOM 675 N N . ASN A 1 93 ? -9.949 -15.639 -6.646 1.00 98.19 93 ASN A N 1
ATOM 676 C CA . ASN A 1 93 ? -10.346 -15.363 -8.025 1.00 98.19 93 ASN A CA 1
ATOM 677 C C . ASN A 1 93 ? -9.632 -16.255 -9.046 1.00 98.19 93 ASN A C 1
ATOM 679 O O . ASN A 1 93 ? -10.263 -16.650 -10.026 1.00 98.19 93 ASN A O 1
ATOM 683 N N . VAL A 1 94 ? -8.380 -16.658 -8.799 1.00 97.94 94 VAL A N 1
ATOM 684 C CA . VAL A 1 94 ? -7.706 -17.692 -9.608 1.00 97.94 94 VAL A CA 1
ATOM 685 C C . VAL A 1 94 ? -8.471 -19.018 -9.534 1.00 97.94 94 VAL A C 1
ATOM 687 O O . VAL A 1 94 ? -8.778 -19.609 -10.569 1.00 97.94 94 VAL A O 1
ATOM 690 N N . GLY A 1 95 ? -8.845 -19.466 -8.331 1.00 98.38 95 GLY A N 1
ATOM 691 C CA . GLY A 1 95 ? -9.634 -20.692 -8.154 1.00 98.38 95 GLY A CA 1
ATOM 692 C C . GLY A 1 95 ? -11.012 -20.622 -8.821 1.00 98.38 95 GLY A C 1
ATOM 693 O O . GLY A 1 95 ? -11.433 -21.566 -9.489 1.00 98.38 95 GLY A O 1
ATOM 694 N N . ARG A 1 96 ? -11.699 -19.481 -8.703 1.00 98.25 96 ARG A N 1
ATOM 695 C CA . ARG A 1 96 ? -13.000 -19.242 -9.350 1.00 98.25 96 ARG A CA 1
ATOM 696 C C . ARG A 1 96 ? -12.894 -19.272 -10.871 1.00 98.25 96 ARG A C 1
ATOM 698 O O . ARG A 1 96 ? -13.725 -19.914 -11.506 1.00 98.25 96 ARG A O 1
ATOM 705 N N . ALA A 1 97 ? -11.853 -18.666 -11.445 1.00 98.38 97 ALA A N 1
ATOM 706 C CA . ALA A 1 97 ? -11.606 -18.705 -12.884 1.00 98.38 97 ALA A CA 1
ATOM 707 C C . ALA A 1 97 ? -11.399 -20.142 -13.392 1.00 98.38 97 ALA A C 1
ATOM 709 O O . ALA A 1 97 ? -12.006 -20.528 -14.389 1.00 98.38 97 ALA A O 1
ATOM 710 N N . LEU A 1 98 ? -10.618 -20.959 -12.672 1.00 98.31 98 LEU A N 1
ATOM 711 C CA . LEU A 1 98 ? -10.430 -22.383 -12.990 1.00 98.31 98 LEU A CA 1
ATOM 712 C C . LEU A 1 98 ? -11.740 -23.184 -12.918 1.00 98.31 98 LEU A C 1
ATOM 714 O O . LEU A 1 98 ? -11.917 -24.142 -13.665 1.00 98.31 98 LEU A O 1
ATOM 718 N N . ALA A 1 99 ? -12.664 -22.777 -12.047 1.00 98.25 99 ALA A N 1
ATOM 719 C CA . ALA A 1 99 ? -13.985 -23.380 -11.902 1.00 98.25 99 ALA A CA 1
ATOM 720 C C . ALA A 1 99 ? -15.060 -22.782 -12.838 1.00 98.25 99 ALA A C 1
ATOM 722 O O . ALA A 1 99 ? -16.214 -23.199 -12.769 1.00 98.25 99 ALA A O 1
ATOM 723 N N . GLY A 1 100 ? -14.727 -21.795 -13.681 1.00 98.06 100 GLY A N 1
ATOM 724 C CA . GLY A 1 100 ? -15.699 -21.105 -14.541 1.00 98.06 100 GLY A CA 1
ATOM 725 C C . GLY A 1 100 ? -16.706 -20.226 -13.784 1.00 98.06 100 GLY A C 1
ATOM 726 O O . GLY A 1 100 ? -17.788 -19.944 -14.295 1.00 98.06 100 GLY A O 1
ATOM 727 N N . VAL A 1 101 ? -16.376 -19.800 -12.564 1.00 98.44 101 VAL A N 1
ATOM 728 C CA . VAL A 1 101 ? -17.219 -18.956 -11.707 1.00 98.44 101 VAL A CA 1
ATOM 729 C C . VAL A 1 101 ? -16.769 -17.486 -11.820 1.00 98.44 101 VAL A C 1
ATOM 731 O O . VAL A 1 101 ? -15.565 -17.228 -11.774 1.00 98.44 101 VAL A O 1
ATOM 734 N N . PRO A 1 102 ? -17.688 -16.498 -11.918 1.00 98.00 102 PRO A N 1
ATOM 735 C CA . PRO A 1 102 ? -17.327 -15.076 -11.986 1.00 98.00 102 PRO A CA 1
ATOM 736 C C . PRO A 1 102 ? -16.469 -14.622 -10.795 1.00 98.00 102 PRO A C 1
ATOM 738 O O . PRO A 1 102 ? -16.700 -15.110 -9.686 1.00 98.00 102 PRO A O 1
ATOM 741 N N . PRO A 1 103 ? -15.517 -13.689 -10.961 1.00 97.69 103 PRO A N 1
ATOM 742 C CA . PRO A 1 103 ? -14.656 -13.239 -9.868 1.00 97.69 103 PRO A CA 1
ATOM 743 C C . PRO A 1 103 ? -15.449 -12.525 -8.764 1.00 97.69 103 PRO A C 1
ATOM 745 O O . PRO A 1 103 ? -16.517 -11.964 -8.999 1.00 97.69 103 PRO A O 1
ATOM 748 N N . LEU A 1 104 ? -14.912 -12.542 -7.546 1.00 96.25 104 LEU A N 1
ATOM 749 C CA . LEU A 1 104 ? -15.316 -11.634 -6.481 1.00 96.25 104 LEU A CA 1
ATOM 750 C C . LEU A 1 104 ? -14.737 -10.245 -6.761 1.00 96.25 104 LEU A C 1
ATOM 752 O O . LEU A 1 104 ? -13.545 -10.119 -7.048 1.00 96.25 104 LEU A O 1
ATOM 756 N N . ALA A 1 105 ? -15.576 -9.222 -6.622 1.00 95.56 105 ALA A N 1
ATOM 757 C CA . ALA A 1 105 ? -15.198 -7.816 -6.716 1.00 95.56 105 ALA A CA 1
ATOM 758 C C . ALA A 1 105 ? -15.898 -7.025 -5.594 1.00 95.56 105 ALA A C 1
ATOM 760 O O . ALA A 1 105 ? -16.904 -6.363 -5.847 1.00 95.56 105 ALA A O 1
ATOM 761 N N . PRO A 1 106 ? -15.444 -7.147 -4.330 1.00 95.94 106 PRO A N 1
ATOM 762 C CA . PRO A 1 106 ? -16.010 -6.378 -3.224 1.00 95.94 106 PRO A CA 1
ATOM 763 C C . PRO A 1 106 ? -15.983 -4.879 -3.536 1.00 95.94 106 PRO A C 1
ATOM 765 O O . PRO A 1 106 ? -14.979 -4.384 -4.046 1.00 95.94 106 PRO A O 1
ATOM 768 N N . LYS A 1 107 ? -17.087 -4.176 -3.245 1.00 95.38 107 LYS A N 1
ATOM 769 C CA . LYS A 1 107 ? -17.247 -2.731 -3.505 1.00 95.38 107 LYS A CA 1
ATOM 770 C C . LYS A 1 107 ? -16.840 -2.354 -4.932 1.00 95.38 107 LYS A C 1
ATOM 772 O O . LYS A 1 107 ? -15.977 -1.509 -5.145 1.00 95.38 107 LYS A O 1
ATOM 777 N N . ASP A 1 108 ? -17.409 -3.084 -5.890 1.00 94.50 108 ASP A N 1
ATOM 778 C CA . ASP A 1 108 ? -17.187 -2.921 -7.330 1.00 94.50 108 ASP A CA 1
ATOM 779 C C . ASP A 1 108 ? -15.710 -2.984 -7.752 1.00 94.50 108 ASP A C 1
ATOM 781 O O . ASP A 1 108 ? -15.289 -2.380 -8.736 1.00 94.50 108 ASP A O 1
ATOM 785 N N . GLY A 1 109 ? -14.909 -3.758 -7.013 1.00 94.50 109 GLY A N 1
ATOM 786 C CA . GLY A 1 109 ? -13.487 -3.941 -7.293 1.00 94.50 109 GLY A CA 1
ATOM 787 C C . GLY A 1 109 ? -12.602 -2.822 -6.749 1.00 94.50 109 GLY A C 1
ATOM 788 O O . GLY A 1 109 ? -11.494 -2.636 -7.253 1.00 94.50 109 GLY A O 1
ATOM 789 N N . ALA A 1 110 ? -13.059 -2.081 -5.734 1.00 96.81 110 ALA A N 1
ATOM 790 C CA . ALA A 1 110 ? -12.213 -1.130 -5.026 1.00 96.81 110 ALA A CA 1
ATOM 791 C C . ALA A 1 110 ? -10.936 -1.805 -4.506 1.00 96.81 110 ALA A C 1
ATOM 793 O O . ALA A 1 110 ? -10.981 -2.914 -3.974 1.00 96.81 110 ALA A O 1
ATOM 794 N N . ARG A 1 111 ? -9.793 -1.118 -4.629 1.00 96.12 111 ARG A N 1
ATOM 795 C CA . ARG A 1 111 ? -8.503 -1.650 -4.164 1.00 96.12 111 ARG A CA 1
ATOM 796 C C . ARG A 1 111 ? -8.501 -1.907 -2.658 1.00 96.12 111 ARG A C 1
ATOM 798 O O . ARG A 1 111 ? -8.068 -2.964 -2.210 1.00 96.12 111 ARG A O 1
ATOM 805 N N . TYR A 1 112 ? -9.000 -0.941 -1.895 1.00 98.00 112 TYR A N 1
ATOM 806 C CA . TYR A 1 112 ? -9.118 -1.031 -0.448 1.00 98.00 112 TYR A CA 1
ATOM 807 C C . TYR A 1 112 ? -10.594 -1.006 -0.076 1.00 98.00 112 TYR A C 1
ATOM 809 O O . TYR A 1 112 ? -11.276 -0.010 -0.310 1.00 98.00 112 TYR A O 1
ATOM 817 N N . HIS A 1 113 ? -11.087 -2.125 0.444 1.00 97.56 113 HIS A N 1
ATOM 818 C CA . HIS A 1 113 ? -12.502 -2.392 0.693 1.00 97.56 113 HIS A CA 1
ATOM 819 C C . HIS A 1 113 ? -12.780 -2.977 2.088 1.00 97.56 113 HIS A C 1
ATOM 821 O O . HIS A 1 113 ? -13.937 -3.009 2.502 1.00 97.56 113 HIS A O 1
ATOM 827 N N . PHE A 1 114 ? -11.746 -3.433 2.807 1.00 97.88 114 PHE A N 1
ATOM 828 C CA . PHE A 1 114 ? -11.768 -3.844 4.220 1.00 97.88 114 PHE A CA 1
ATOM 829 C C . PHE A 1 114 ? -12.757 -4.970 4.548 1.00 97.88 114 PHE A C 1
ATOM 831 O O . PHE A 1 114 ? -13.276 -5.065 5.659 1.00 97.88 114 PHE A O 1
ATOM 838 N N . SER A 1 115 ? -13.052 -5.839 3.577 1.00 96.62 115 SER A N 1
ATOM 839 C CA . SER A 1 115 ? -14.229 -6.713 3.659 1.00 96.62 115 SER A CA 1
ATOM 840 C C . SER A 1 115 ? -14.069 -7.993 4.464 1.00 96.62 115 SER A C 1
ATOM 842 O O . SER A 1 115 ? -15.061 -8.704 4.642 1.00 96.62 115 SER A O 1
ATOM 844 N N . LEU A 1 116 ? -12.860 -8.305 4.931 1.00 95.25 116 LEU A N 1
ATOM 845 C CA . LEU A 1 116 ? -12.612 -9.443 5.814 1.00 95.25 116 LEU A CA 1
ATOM 846 C C . LEU A 1 116 ? -12.292 -8.975 7.241 1.00 95.25 116 LEU A C 1
ATOM 848 O O . LEU A 1 116 ? -11.750 -7.883 7.412 1.00 95.25 116 LEU A O 1
ATOM 852 N N . PRO A 1 117 ? -12.620 -9.787 8.264 1.00 94.56 117 PRO A N 1
ATOM 853 C CA . PRO A 1 117 ? -12.427 -9.409 9.660 1.00 94.56 117 PRO A CA 1
ATOM 854 C C . PRO A 1 117 ? -10.984 -9.011 9.966 1.00 94.56 117 PRO A C 1
ATOM 856 O O . PRO A 1 117 ? -10.047 -9.716 9.592 1.00 94.56 117 PRO A O 1
ATOM 859 N N . GLY A 1 118 ? -10.823 -7.888 10.664 1.00 94.62 118 GLY A N 1
ATOM 860 C CA . GLY A 1 118 ? -9.519 -7.390 11.096 1.00 94.62 118 GLY A CA 1
ATOM 861 C C . GLY A 1 118 ? -8.636 -6.814 9.987 1.00 94.62 118 GLY A C 1
ATOM 862 O O . GLY A 1 118 ? -7.527 -6.404 10.311 1.00 94.62 118 GLY A O 1
ATOM 863 N N . ALA A 1 119 ? -9.101 -6.776 8.731 1.00 96.50 119 ALA A N 1
ATOM 864 C CA . ALA A 1 119 ? -8.315 -6.298 7.600 1.00 96.50 119 ALA A CA 1
ATOM 865 C C . ALA A 1 119 ? -8.208 -4.767 7.570 1.00 96.50 119 ALA A C 1
ATOM 867 O O . ALA A 1 119 ? -9.211 -4.080 7.377 1.00 96.50 119 ALA A O 1
ATOM 868 N N . VAL A 1 120 ? -6.985 -4.244 7.666 1.00 97.94 120 VAL A N 1
ATOM 869 C CA . VAL A 1 120 ? -6.687 -2.803 7.541 1.00 97.94 120 VAL A CA 1
ATOM 870 C C . VAL A 1 120 ? -5.948 -2.450 6.245 1.00 97.94 120 VAL A C 1
ATOM 872 O O . VAL A 1 120 ? -5.738 -1.278 5.956 1.00 97.94 120 VAL A O 1
ATOM 875 N N . GLN A 1 121 ? -5.575 -3.447 5.435 1.00 97.94 121 GLN A N 1
ATOM 876 C CA . GLN A 1 121 ? -4.992 -3.292 4.090 1.00 97.94 121 GLN A CA 1
ATOM 877 C C . GLN A 1 121 ? -3.815 -2.300 3.992 1.00 97.94 121 GLN A C 1
ATOM 879 O O . GLN A 1 121 ? -3.718 -1.475 3.077 1.00 97.94 121 GLN A O 1
ATOM 884 N N . GLY A 1 122 ? -2.911 -2.363 4.967 1.00 97.56 122 GLY A N 1
ATOM 885 C CA . GLY A 1 122 ? -1.718 -1.525 5.032 1.00 97.56 122 GLY A CA 1
ATOM 886 C C . GLY A 1 122 ? -1.964 -0.090 5.492 1.00 97.56 122 GLY A C 1
ATOM 887 O O . GLY A 1 122 ? -1.004 0.679 5.532 1.00 97.56 122 GLY A O 1
ATOM 888 N N . PHE A 1 123 ? -3.201 0.287 5.842 1.00 98.50 123 PHE A N 1
ATOM 889 C CA . PHE A 1 123 ? -3.467 1.605 6.408 1.00 98.50 123 PHE A CA 1
ATOM 890 C C . PHE A 1 123 ? -2.862 1.714 7.804 1.00 98.50 123 PHE A C 1
ATOM 892 O O . PHE A 1 123 ? -3.118 0.895 8.684 1.00 98.50 123 PHE A O 1
ATOM 899 N N . MET A 1 124 ? -2.063 2.757 7.999 1.00 97.12 124 MET A N 1
ATOM 900 C CA . MET A 1 124 ? -1.427 3.094 9.265 1.00 97.12 124 MET A CA 1
ATOM 901 C C . MET A 1 124 ? -1.475 4.604 9.483 1.00 97.12 124 MET A C 1
ATOM 903 O O . MET A 1 124 ? -1.668 5.387 8.550 1.00 97.12 124 MET A O 1
ATOM 907 N N . VAL A 1 125 ? -1.287 5.008 10.734 1.00 95.94 125 VAL A N 1
ATOM 908 C CA . VAL A 1 125 ? -1.209 6.415 11.135 1.00 95.94 125 VAL A CA 1
ATOM 909 C C . VAL A 1 125 ? 0.154 6.974 10.739 1.00 95.94 125 VAL A C 1
ATOM 911 O O . VAL A 1 125 ? 1.182 6.325 10.941 1.00 95.94 125 VAL A O 1
ATOM 914 N N . ASP A 1 126 ? 0.162 8.178 10.177 1.00 94.56 126 ASP A N 1
ATOM 915 C CA . ASP A 1 126 ? 1.383 8.879 9.797 1.00 94.56 126 ASP A CA 1
ATOM 916 C C . ASP A 1 126 ? 2.234 9.210 11.040 1.00 94.56 126 ASP A C 1
ATOM 918 O O . ASP A 1 126 ? 1.729 9.621 12.088 1.00 94.56 126 ASP A O 1
ATOM 922 N N . ALA A 1 127 ? 3.545 8.994 10.931 1.00 92.19 127 ALA A N 1
ATOM 923 C CA . ALA A 1 127 ? 4.491 9.171 12.029 1.00 92.19 127 ALA A CA 1
ATOM 924 C C . ALA A 1 127 ? 5.102 10.585 12.098 1.00 92.19 127 ALA A C 1
ATOM 926 O O . ALA A 1 127 ? 5.996 10.820 12.912 1.00 92.19 127 ALA A O 1
ATOM 927 N N . SER A 1 128 ? 4.668 11.524 11.252 1.00 93.50 128 SER A N 1
ATOM 928 C CA . SER A 1 128 ? 5.144 12.905 11.264 1.00 93.50 128 SER A CA 1
ATOM 929 C C . SER A 1 128 ? 4.715 13.629 12.547 1.00 93.50 128 SER A C 1
ATOM 931 O O . SER A 1 128 ? 3.655 13.335 13.100 1.00 93.50 128 SER A O 1
ATOM 933 N N . PRO A 1 129 ? 5.487 14.616 13.038 1.00 94.81 129 PRO A N 1
ATOM 934 C CA . PRO A 1 129 ? 5.201 15.275 14.318 1.00 94.81 129 PRO A CA 1
ATOM 935 C C . PRO A 1 129 ? 3.799 15.899 14.449 1.00 94.81 129 PRO A C 1
ATOM 937 O O . PRO A 1 129 ? 3.265 15.990 15.554 1.00 94.81 129 PRO A O 1
ATOM 940 N N . ASP A 1 130 ? 3.197 16.338 13.343 1.00 95.50 130 ASP A N 1
ATOM 941 C CA . ASP A 1 130 ? 1.851 16.918 13.290 1.00 95.50 130 ASP A CA 1
ATOM 942 C C . ASP A 1 130 ? 0.721 15.872 13.324 1.00 95.50 130 ASP A C 1
ATOM 944 O O . ASP A 1 130 ? -0.405 16.223 13.688 1.00 95.50 130 ASP A O 1
ATOM 948 N N . ALA A 1 131 ? 1.008 14.604 13.002 1.00 96.81 131 ALA A N 1
ATOM 949 C CA . ALA A 1 131 ? 0.026 13.516 12.924 1.00 96.81 131 ALA A CA 1
ATOM 950 C C . ALA A 1 131 ? 0.279 12.350 13.893 1.00 96.81 131 ALA A C 1
ATOM 952 O O . ALA A 1 131 ? -0.627 11.577 14.198 1.00 96.81 131 ALA A O 1
ATOM 953 N N . GLN A 1 132 ? 1.488 12.225 14.433 1.00 95.19 132 GLN A N 1
ATOM 954 C CA . GLN A 1 132 ? 1.835 11.111 15.298 1.00 95.19 132 GLN A CA 1
ATOM 955 C C . GLN A 1 132 ? 0.962 11.102 16.559 1.00 95.19 132 GLN A C 1
ATOM 957 O O . GLN A 1 132 ? 0.863 12.093 17.293 1.00 95.19 132 GLN A O 1
ATOM 962 N N . GLY A 1 133 ? 0.347 9.946 16.823 1.00 95.94 133 GLY A N 1
ATOM 963 C CA . GLY A 1 133 ? -0.479 9.726 18.007 1.00 95.94 133 GLY A CA 1
ATOM 964 C C . GLY A 1 133 ? -1.737 10.592 18.046 1.00 95.94 133 GLY A C 1
ATOM 965 O O . GLY A 1 133 ? -2.137 10.999 19.131 1.00 95.94 133 GLY A O 1
ATOM 966 N N . THR A 1 134 ? -2.314 10.936 16.892 1.00 97.88 134 THR A N 1
ATOM 967 C CA . THR A 1 134 ? -3.635 11.585 16.797 1.00 97.88 134 THR A CA 1
ATOM 968 C C . THR A 1 134 ? -4.717 10.646 16.277 1.00 97.88 134 THR A C 1
ATOM 970 O O . THR A 1 134 ? -5.871 11.060 16.183 1.00 97.88 134 THR A O 1
ATOM 973 N N . ALA A 1 135 ? -4.366 9.412 15.909 1.00 98.19 135 ALA A N 1
ATOM 974 C CA . ALA A 1 135 ? -5.329 8.432 15.448 1.00 98.19 135 ALA A CA 1
ATOM 975 C C . ALA A 1 135 ? -4.934 6.992 15.789 1.00 98.19 135 ALA A C 1
ATOM 977 O O . ALA A 1 135 ? -3.769 6.701 16.067 1.00 98.19 135 ALA A O 1
ATOM 978 N N . THR A 1 136 ? -5.913 6.096 15.701 1.00 98.00 136 THR A N 1
ATOM 979 C CA . THR A 1 136 ? -5.747 4.644 15.569 1.00 98.00 136 THR A CA 1
ATOM 980 C C . THR A 1 136 ? -6.678 4.125 14.475 1.00 98.00 136 THR A C 1
ATOM 982 O O . THR A 1 136 ? -7.605 4.825 14.056 1.00 98.00 136 THR A O 1
ATOM 985 N N . VAL A 1 137 ? -6.415 2.910 13.987 1.00 98.19 137 VAL A N 1
ATOM 986 C CA . VAL A 1 137 ? -7.239 2.274 12.956 1.00 98.19 137 VAL A CA 1
ATOM 987 C C . VAL A 1 137 ? -7.622 0.855 13.325 1.00 98.19 137 VAL A C 1
ATOM 989 O O . VAL A 1 137 ? -6.814 0.119 13.888 1.00 98.19 137 VAL A O 1
ATOM 992 N N . GLU A 1 138 ? -8.834 0.466 12.952 1.00 97.50 138 GLU A N 1
ATOM 993 C CA . GLU A 1 138 ? -9.297 -0.915 13.020 1.00 97.50 138 GLU A CA 1
ATOM 994 C C . GLU A 1 138 ? -10.332 -1.198 11.931 1.00 97.50 138 GLU A C 1
ATOM 996 O O . GLU A 1 138 ? -10.955 -0.293 11.374 1.00 97.50 138 GLU A O 1
ATOM 1001 N N . GLN A 1 139 ? -10.515 -2.474 11.607 1.00 97.25 139 GLN A N 1
ATOM 1002 C CA . GLN A 1 139 ? -11.596 -2.883 10.723 1.00 97.25 139 GLN A CA 1
ATOM 1003 C C . GLN A 1 139 ? -12.914 -2.866 11.502 1.00 97.25 139 GLN A C 1
ATOM 1005 O O . GLN A 1 139 ? -13.006 -3.443 12.585 1.00 97.25 139 GLN A O 1
ATOM 1010 N N . ALA A 1 140 ? -13.938 -2.234 10.936 1.00 96.94 140 ALA A N 1
ATOM 1011 C CA . ALA A 1 140 ? -15.264 -2.136 11.524 1.00 96.94 140 ALA A CA 1
ATOM 1012 C C . ALA A 1 140 ? -16.311 -2.837 10.654 1.00 96.94 140 ALA A C 1
ATOM 1014 O O . ALA A 1 140 ? -16.224 -2.862 9.430 1.00 96.94 140 ALA A O 1
ATOM 1015 N N . ALA A 1 141 ? -17.354 -3.370 11.291 1.00 94.19 141 ALA A N 1
ATOM 1016 C CA . ALA A 1 141 ? -18.511 -3.968 10.619 1.00 94.19 141 ALA A CA 1
ATOM 1017 C C . ALA A 1 141 ? -19.702 -2.992 10.487 1.00 94.19 141 ALA A C 1
ATOM 1019 O O . ALA A 1 141 ? -20.841 -3.426 10.325 1.00 94.19 141 ALA A O 1
ATOM 1020 N N . SER A 1 142 ? -19.454 -1.683 10.582 1.00 91.56 142 SER A N 1
ATOM 1021 C CA . SER A 1 142 ? -20.460 -0.614 10.514 1.00 91.56 142 SER A CA 1
ATOM 1022 C C . SER A 1 142 ? -20.087 0.434 9.462 1.00 91.56 142 SER A C 1
ATOM 1024 O O . SER A 1 142 ? -18.967 0.427 8.954 1.00 91.56 142 SER A O 1
ATOM 1026 N N . HIS A 1 143 ? -21.036 1.313 9.117 1.00 92.38 143 HIS A N 1
ATOM 1027 C CA . HIS A 1 143 ? -20.862 2.368 8.108 1.00 92.38 143 HIS A CA 1
ATOM 1028 C C . HIS A 1 143 ? -20.323 1.810 6.784 1.00 92.38 143 HIS A C 1
ATOM 1030 O O . HIS A 1 143 ? -19.216 2.116 6.348 1.00 92.38 143 HIS A O 1
ATOM 1036 N N . ILE A 1 144 ? -21.130 0.942 6.169 1.00 91.12 144 ILE A N 1
ATOM 1037 C CA . ILE A 1 144 ? -20.813 0.212 4.939 1.00 91.12 144 ILE A CA 1
ATOM 1038 C C . ILE A 1 144 ? -21.896 0.545 3.915 1.00 91.12 144 ILE A C 1
ATOM 1040 O O . ILE A 1 144 ? -23.078 0.345 4.203 1.00 91.12 144 ILE A O 1
ATOM 1044 N N . ARG A 1 145 ? -21.526 1.018 2.717 1.00 86.50 145 ARG A N 1
ATOM 1045 C CA . ARG A 1 145 ? -22.512 1.237 1.638 1.00 86.50 145 ARG A CA 1
ATOM 1046 C C . ARG A 1 145 ? -22.904 -0.064 0.954 1.00 86.50 145 ARG A C 1
ATOM 1048 O O . ARG A 1 145 ? -24.075 -0.275 0.647 1.00 86.50 145 ARG A O 1
ATOM 1055 N N . ALA A 1 146 ? -21.919 -0.922 0.701 1.00 79.56 146 ALA A N 1
ATOM 1056 C CA . ALA A 1 146 ? -22.103 -2.195 0.021 1.00 79.56 146 ALA A CA 1
ATOM 1057 C C . ALA A 1 146 ? -21.071 -3.235 0.481 1.00 79.56 146 ALA A C 1
ATOM 1059 O O . ALA A 1 146 ? -19.913 -2.918 0.748 1.00 79.56 146 ALA A O 1
ATOM 1060 N N . GLY A 1 147 ? -21.481 -4.504 0.519 1.00 82.00 147 GLY A N 1
ATOM 1061 C CA . GLY A 1 147 ? -20.618 -5.616 0.917 1.00 82.00 147 GLY A CA 1
ATOM 1062 C C . GLY A 1 147 ? -20.453 -5.726 2.433 1.00 82.00 147 GLY A C 1
ATOM 1063 O O . GLY A 1 147 ? -21.432 -5.682 3.174 1.00 82.00 147 GLY A O 1
ATOM 1064 N N . SER A 1 148 ? -19.215 -5.919 2.881 1.00 84.81 148 SER A N 1
ATOM 1065 C CA . SER A 1 148 ? -18.855 -6.051 4.292 1.00 84.81 148 SER A CA 1
ATOM 1066 C C . SER A 1 148 ? -17.645 -5.181 4.607 1.00 84.81 148 SER A C 1
ATOM 1068 O O . SER A 1 148 ? -16.798 -4.977 3.742 1.00 84.81 148 SER A O 1
ATOM 1070 N N . GLY A 1 149 ? -17.572 -4.710 5.851 1.00 95.56 149 GLY A N 1
ATOM 1071 C CA . GLY A 1 149 ? -16.412 -4.040 6.429 1.00 95.56 149 GLY A CA 1
ATOM 1072 C C . GLY A 1 149 ? -16.192 -2.587 6.014 1.00 95.56 149 GLY A C 1
ATOM 1073 O O . GLY A 1 149 ? -16.577 -2.187 4.928 1.00 95.56 149 GLY A O 1
ATOM 1074 N N . SER A 1 150 ? -15.549 -1.803 6.864 1.00 97.88 150 SER A N 1
ATOM 1075 C CA . SER A 1 150 ? -14.984 -0.476 6.591 1.00 97.88 150 SER A CA 1
ATOM 1076 C C . SER A 1 150 ? -13.741 -0.299 7.475 1.00 97.88 150 SER A C 1
ATOM 1078 O O . SER A 1 150 ? -13.498 -1.117 8.366 1.00 97.88 150 SER A O 1
ATOM 1080 N N . LEU A 1 151 ? -12.927 0.727 7.235 1.00 98.50 151 LEU A N 1
ATOM 1081 C CA . LEU A 1 151 ? -11.819 1.077 8.125 1.00 98.50 151 LEU A CA 1
ATOM 1082 C C . LEU A 1 151 ? -12.264 2.199 9.064 1.00 98.50 151 LEU A C 1
ATOM 1084 O O . LEU A 1 151 ? -12.483 3.323 8.614 1.00 98.50 151 LEU A O 1
ATOM 1088 N N . ALA A 1 152 ? -12.376 1.910 10.357 1.00 98.62 152 ALA A N 1
ATOM 1089 C CA . ALA A 1 152 ? -12.567 2.933 11.372 1.00 98.62 152 ALA A CA 1
ATOM 1090 C C . ALA A 1 152 ? -11.240 3.651 11.636 1.00 98.62 152 ALA A C 1
ATOM 1092 O O . ALA A 1 152 ? -10.205 3.025 11.852 1.00 98.62 152 ALA A O 1
ATOM 1093 N N . ILE A 1 153 ? -11.288 4.977 11.612 1.00 98.75 153 ILE A N 1
ATOM 1094 C CA .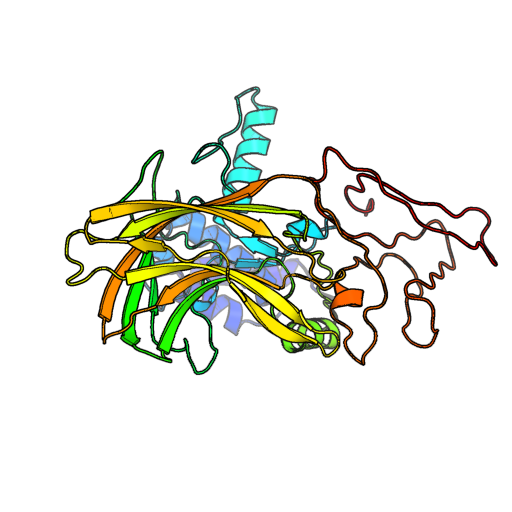 ILE A 1 153 ? -10.201 5.893 11.932 1.00 98.75 153 ILE A CA 1
ATOM 1095 C C . ILE A 1 153 ? -10.654 6.677 13.159 1.00 98.75 153 ILE A C 1
ATOM 1097 O O . ILE A 1 153 ? -11.438 7.625 13.050 1.00 98.75 153 ILE A O 1
ATOM 1101 N N . HIS A 1 154 ? -10.176 6.271 14.330 1.00 98.69 154 HIS A N 1
ATOM 1102 C CA . HIS A 1 154 ? -10.464 6.960 15.583 1.00 98.69 154 HIS A CA 1
ATOM 1103 C C . HIS A 1 154 ? -9.468 8.093 15.741 1.00 98.69 154 HIS A C 1
ATOM 1105 O O . HIS A 1 154 ? -8.303 7.840 16.033 1.00 98.69 154 HIS A O 1
ATOM 1111 N N . TYR A 1 155 ? -9.903 9.330 15.531 1.00 98.56 155 TYR A N 1
ATOM 1112 C CA . TYR A 1 155 ? -9.058 10.501 15.707 1.00 98.56 155 TYR A CA 1
ATOM 1113 C C . TYR A 1 155 ? -9.263 11.109 17.094 1.00 98.56 155 TYR A C 1
ATOM 1115 O O . TYR A 1 155 ? -10.372 11.163 17.625 1.00 98.56 155 TYR A O 1
ATOM 1123 N N . HIS A 1 156 ? -8.182 11.598 17.690 1.00 97.69 156 HIS A N 1
ATOM 1124 C CA . HIS A 1 156 ? -8.199 12.174 19.024 1.00 97.69 156 HIS A CA 1
ATOM 1125 C C . HIS A 1 156 ? -7.211 13.334 19.142 1.00 97.69 156 HIS A C 1
ATOM 1127 O O . HIS A 1 156 ? -6.073 13.283 18.673 1.00 97.69 156 HIS A O 1
ATOM 1133 N N . GLY A 1 157 ? -7.647 14.406 19.797 1.00 97.12 157 GLY A N 1
ATOM 1134 C CA . GLY A 1 157 ? -6.838 15.593 20.045 1.00 97.12 157 GLY A CA 1
ATOM 1135 C C . GLY A 1 157 ? -6.360 16.317 18.783 1.00 97.12 157 GLY A C 1
ATOM 1136 O O . GLY A 1 157 ? -5.343 17.008 18.855 1.00 97.12 157 GLY A O 1
ATOM 1137 N N . ILE A 1 158 ? -7.064 16.187 17.653 1.00 98.12 158 ILE A N 1
ATOM 1138 C CA . ILE A 1 158 ? -6.775 16.998 16.460 1.00 98.12 158 ILE A CA 1
ATOM 1139 C C . ILE A 1 158 ? -7.176 18.453 16.721 1.00 98.12 158 ILE A C 1
ATOM 1141 O O . ILE A 1 158 ? -8.135 18.708 17.446 1.00 98.12 158 ILE A O 1
ATOM 1145 N N . ALA A 1 159 ? -6.428 19.406 16.173 1.00 97.62 159 ALA A N 1
ATOM 1146 C CA . ALA A 1 159 ? -6.579 20.849 16.387 1.00 97.62 159 ALA A CA 1
ATOM 1147 C C . ALA A 1 159 ? -5.779 21.616 15.307 1.00 97.62 159 ALA A C 1
ATOM 1149 O O . ALA A 1 159 ? -5.060 20.986 14.530 1.00 97.62 159 ALA A O 1
ATOM 1150 N N . PRO A 1 160 ? -5.804 22.960 15.242 1.00 97.38 160 PRO A N 1
ATOM 1151 C CA . PRO A 1 160 ? -4.928 23.691 14.325 1.00 97.38 160 PRO A CA 1
ATOM 1152 C C . PRO A 1 160 ? -3.450 23.288 14.489 1.00 97.38 160 PRO A C 1
ATOM 1154 O O . PRO A 1 160 ? -2.883 23.401 15.574 1.00 97.38 160 PRO A O 1
ATOM 1157 N N . GLY A 1 161 ? -2.834 22.784 13.413 1.00 95.38 161 GLY A N 1
ATOM 1158 C CA . GLY A 1 161 ? -1.457 22.265 13.413 1.00 95.38 161 GLY A CA 1
ATOM 1159 C C . GLY A 1 161 ? -1.289 20.816 13.901 1.00 95.38 161 GLY A C 1
ATOM 1160 O O . GLY A 1 161 ? -0.167 20.316 13.918 1.00 95.38 161 GLY A O 1
ATOM 1161 N N . ARG A 1 162 ? -2.377 20.133 14.282 1.00 97.50 162 ARG A N 1
ATOM 1162 C CA . ARG A 1 162 ? -2.413 18.714 14.666 1.00 97.50 162 ARG A CA 1
ATOM 1163 C C . ARG A 1 162 ? -3.525 17.998 13.908 1.00 97.50 162 ARG A C 1
ATOM 1165 O O . ARG A 1 162 ? -4.702 18.260 14.135 1.00 97.50 162 ARG A O 1
ATOM 1172 N N . THR A 1 163 ? -3.160 17.090 13.019 1.00 97.81 163 THR A N 1
ATOM 1173 C CA . THR A 1 163 ? -4.103 16.425 12.110 1.00 97.81 163 THR A CA 1
ATOM 1174 C C . THR A 1 163 ? -4.132 14.925 12.360 1.00 97.81 163 THR A C 1
ATOM 1176 O O . THR A 1 163 ? -3.167 14.381 12.886 1.00 97.81 163 THR A O 1
ATOM 1179 N N . ALA A 1 164 ? -5.211 14.239 11.998 1.00 98.38 164 ALA A N 1
ATOM 1180 C CA . ALA A 1 164 ? -5.215 12.783 11.899 1.00 98.38 164 ALA A CA 1
ATOM 1181 C C . ALA A 1 164 ? -4.968 12.403 10.445 1.00 98.38 164 ALA A C 1
ATOM 1183 O O . ALA A 1 164 ? -5.798 12.665 9.580 1.00 98.38 164 ALA A O 1
ATOM 1184 N N . ARG A 1 165 ? -3.807 11.808 10.169 1.00 98.25 165 ARG A N 1
ATOM 1185 C CA . ARG A 1 165 ? -3.422 11.378 8.825 1.00 98.25 165 ARG A CA 1
ATOM 1186 C C . ARG A 1 165 ? -3.212 9.874 8.826 1.00 98.25 165 ARG A C 1
ATOM 1188 O O . ARG A 1 165 ? -2.386 9.366 9.580 1.00 98.25 165 ARG A O 1
ATOM 1195 N N . VAL A 1 166 ? -3.970 9.181 7.986 1.00 98.50 166 VAL A N 1
ATOM 1196 C CA . VAL A 1 166 ? -3.930 7.724 7.864 1.00 98.50 166 VAL A CA 1
ATOM 1197 C C . VAL A 1 166 ? -3.827 7.360 6.393 1.00 98.50 166 VAL A C 1
ATOM 1199 O O . VAL A 1 166 ? -4.616 7.840 5.579 1.00 98.50 166 VAL A O 1
ATOM 1202 N N . GLY A 1 167 ? -2.887 6.489 6.047 1.00 98.19 167 GLY A N 1
ATOM 1203 C CA . GLY A 1 167 ? -2.699 6.061 4.668 1.00 98.19 167 GLY A CA 1
ATOM 1204 C C . GLY A 1 167 ? -1.968 4.741 4.544 1.00 98.19 167 GLY A C 1
ATOM 1205 O O . GLY A 1 167 ? -1.498 4.172 5.527 1.00 98.19 167 GLY A O 1
ATOM 1206 N N . THR A 1 168 ? -1.885 4.267 3.309 1.00 98.31 168 THR A N 1
ATOM 1207 C CA . THR A 1 168 ? -1.253 3.002 2.936 1.00 98.31 168 THR A CA 1
ATOM 1208 C C . THR A 1 168 ? -0.187 3.252 1.864 1.00 98.31 168 THR A C 1
ATOM 1210 O O . THR A 1 168 ? -0.350 4.166 1.041 1.00 98.31 168 THR A O 1
ATOM 1213 N N . PRO A 1 169 ? 0.935 2.508 1.862 1.00 97.25 169 PRO A N 1
ATOM 1214 C CA . PRO A 1 169 ? 1.988 2.720 0.881 1.00 97.25 169 PRO A CA 1
ATOM 1215 C C . PRO A 1 169 ? 1.545 2.361 -0.538 1.00 97.25 169 PRO A C 1
ATOM 1217 O O . PRO A 1 169 ? 0.982 1.298 -0.786 1.00 97.25 169 PRO A O 1
ATOM 1220 N N . THR A 1 170 ? 1.895 3.218 -1.490 1.00 97.31 170 THR A N 1
ATOM 1221 C CA . THR A 1 170 ? 1.782 2.954 -2.932 1.00 97.31 170 THR A CA 1
ATOM 1222 C C . THR A 1 170 ? 3.138 2.648 -3.561 1.00 97.31 170 THR A C 1
ATOM 1224 O O . THR A 1 170 ? 3.197 2.179 -4.690 1.00 97.31 170 THR A O 1
ATOM 1227 N N . PHE A 1 171 ? 4.234 2.909 -2.848 1.00 97.38 171 PHE A N 1
ATOM 1228 C CA . PHE A 1 171 ? 5.611 2.604 -3.235 1.00 97.38 171 PHE A CA 1
ATOM 1229 C C . PHE A 1 171 ? 6.452 2.378 -1.964 1.00 97.38 171 PHE A C 1
ATOM 1231 O O . PHE A 1 171 ? 5.912 2.343 -0.858 1.00 97.38 171 PHE A O 1
ATOM 1238 N N . ILE A 1 172 ? 7.766 2.174 -2.101 1.00 95.56 172 ILE A N 1
ATOM 1239 C CA . ILE A 1 172 ? 8.669 1.953 -0.969 1.00 95.56 172 ILE A CA 1
ATOM 1240 C C . ILE A 1 172 ? 8.559 3.150 0.001 1.00 95.56 172 ILE A C 1
ATOM 1242 O O . ILE A 1 172 ? 8.840 4.279 -0.427 1.00 95.56 172 ILE A O 1
ATOM 1246 N N . PRO A 1 173 ? 8.155 2.943 1.273 1.00 92.25 173 PRO A N 1
ATOM 1247 C CA . PRO A 1 173 ? 7.708 4.054 2.118 1.00 92.25 173 PRO A CA 1
ATOM 1248 C C . PRO A 1 173 ? 8.818 5.045 2.488 1.00 92.25 173 PRO A C 1
ATOM 1250 O O . PRO A 1 173 ? 8.548 6.235 2.626 1.00 92.25 173 PRO A O 1
ATOM 1253 N N . SER A 1 174 ? 10.067 4.584 2.595 1.00 92.44 174 SER A N 1
ATOM 1254 C CA . SER A 1 174 ? 11.231 5.438 2.861 1.00 92.44 174 SER A CA 1
ATOM 1255 C C . SER A 1 174 ? 12.513 4.980 2.151 1.00 92.44 174 SER A C 1
ATOM 1257 O O . SER A 1 174 ? 12.732 3.793 1.879 1.00 92.44 174 SER A O 1
ATOM 1259 N N . ARG A 1 175 ? 13.449 5.920 1.944 1.00 90.69 175 ARG A N 1
ATOM 1260 C CA . ARG A 1 175 ? 14.830 5.606 1.530 1.00 90.69 175 ARG A CA 1
ATOM 1261 C C . ARG A 1 175 ? 15.529 4.672 2.520 1.00 90.69 175 ARG A C 1
ATOM 1263 O O . ARG A 1 175 ? 16.294 3.804 2.102 1.00 90.69 175 ARG A O 1
ATOM 1270 N N . GLN A 1 176 ? 15.251 4.827 3.814 1.00 91.62 176 GLN A N 1
ATOM 1271 C CA . GLN A 1 176 ? 15.828 3.992 4.864 1.00 91.62 176 GLN A CA 1
ATOM 1272 C C . GLN A 1 176 ? 15.410 2.523 4.721 1.00 91.62 176 GLN A C 1
ATOM 1274 O O . GLN A 1 176 ? 16.262 1.643 4.829 1.00 91.62 176 GLN A O 1
ATOM 1279 N N . GLU A 1 177 ? 14.134 2.249 4.441 1.00 89.75 177 GLU A N 1
ATOM 1280 C CA . GLU A 1 177 ? 13.650 0.885 4.191 1.00 89.75 177 GLU A CA 1
ATOM 1281 C C . GLU A 1 177 ? 14.279 0.293 2.930 1.00 89.75 177 GLU A C 1
ATOM 1283 O O . GLU A 1 177 ? 14.759 -0.840 2.956 1.00 89.75 177 GLU A O 1
ATOM 1288 N N . ALA A 1 178 ? 14.358 1.064 1.842 1.00 90.25 178 ALA A N 1
ATOM 1289 C CA . ALA A 1 178 ? 15.045 0.616 0.632 1.00 90.25 178 ALA A CA 1
ATOM 1290 C C . ALA A 1 178 ? 16.517 0.247 0.917 1.00 90.25 178 ALA A C 1
ATOM 1292 O O . ALA A 1 178 ? 16.981 -0.829 0.534 1.00 90.25 178 ALA A O 1
ATOM 1293 N N . ASP A 1 179 ? 17.245 1.103 1.641 1.00 91.94 179 ASP A N 1
ATOM 1294 C CA . ASP A 1 179 ? 18.644 0.865 2.008 1.00 91.94 179 ASP A CA 1
ATOM 1295 C C . ASP A 1 179 ? 18.804 -0.333 2.956 1.00 91.94 179 ASP A C 1
ATOM 1297 O O . ASP A 1 179 ? 19.791 -1.068 2.857 1.00 91.94 179 ASP A O 1
ATOM 1301 N N . TYR A 1 180 ? 17.847 -0.551 3.863 1.00 90.88 180 TYR A N 1
ATOM 1302 C CA . TYR A 1 180 ? 17.818 -1.708 4.757 1.00 90.88 180 TYR A CA 1
ATOM 1303 C C . TYR A 1 180 ? 17.800 -3.021 3.965 1.00 90.88 180 TYR A C 1
ATOM 1305 O O . TYR A 1 180 ? 18.648 -3.889 4.186 1.00 90.88 180 TYR A O 1
ATOM 1313 N N . PHE A 1 181 ? 16.884 -3.140 3.001 1.00 87.19 181 PHE A N 1
ATOM 1314 C CA . PHE A 1 181 ? 16.728 -4.331 2.166 1.00 87.19 181 PHE A CA 1
ATOM 1315 C C . PHE A 1 181 ? 17.942 -4.584 1.262 1.00 87.19 181 PHE A C 1
ATOM 1317 O O . PHE A 1 181 ? 18.436 -5.712 1.178 1.00 87.19 181 PHE A O 1
ATOM 1324 N N . ILE A 1 182 ? 18.491 -3.527 0.656 1.00 86.75 182 ILE A N 1
ATOM 1325 C CA . ILE A 1 182 ? 19.699 -3.611 -0.179 1.00 86.75 182 ILE A CA 1
ATOM 1326 C C . ILE A 1 182 ? 20.889 -4.144 0.629 1.00 86.75 182 ILE A C 1
ATOM 1328 O O . ILE A 1 182 ? 21.545 -5.095 0.206 1.00 86.75 182 ILE A O 1
ATOM 1332 N N . LYS A 1 183 ? 21.150 -3.584 1.818 1.00 88.69 183 LYS A N 1
ATOM 1333 C CA . LYS A 1 183 ? 22.280 -3.999 2.674 1.00 88.69 183 LYS A CA 1
ATOM 1334 C C . LYS A 1 183 ? 22.174 -5.448 3.153 1.00 88.69 183 LYS A C 1
ATOM 1336 O O . LYS A 1 183 ? 23.184 -6.044 3.515 1.00 88.69 183 LYS A O 1
ATOM 1341 N N . ARG A 1 18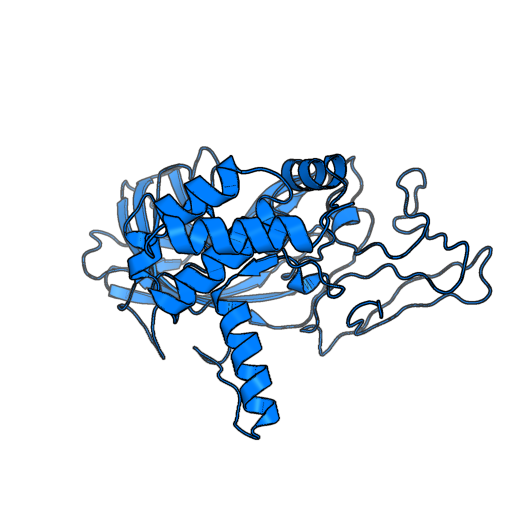4 ? 20.965 -6.013 3.165 1.00 84.50 184 ARG A N 1
ATOM 1342 C CA . ARG A 1 184 ? 20.685 -7.406 3.543 1.00 84.50 184 ARG A CA 1
ATOM 1343 C C . ARG A 1 184 ? 20.739 -8.382 2.363 1.00 84.50 184 ARG A C 1
ATOM 1345 O O . ARG A 1 184 ? 20.580 -9.576 2.587 1.00 84.50 184 ARG A O 1
ATOM 1352 N N . GLY A 1 185 ? 20.971 -7.901 1.139 1.00 80.56 185 GLY A N 1
ATOM 1353 C CA . GLY A 1 185 ? 21.024 -8.734 -0.066 1.00 80.56 185 GLY A CA 1
ATOM 1354 C C . GLY A 1 185 ? 19.656 -9.080 -0.664 1.00 80.56 185 GLY A C 1
ATOM 1355 O O . GLY A 1 185 ? 19.592 -9.893 -1.580 1.00 80.56 185 GLY A O 1
ATOM 1356 N N . TYR A 1 186 ? 18.578 -8.449 -0.187 1.00 81.19 186 TYR A N 1
ATOM 1357 C CA . TYR A 1 186 ? 17.203 -8.666 -0.648 1.00 81.19 186 TYR A CA 1
ATOM 1358 C C . TYR A 1 186 ? 16.591 -7.350 -1.116 1.00 81.19 186 TYR A C 1
ATOM 1360 O O . TYR A 1 186 ? 15.607 -6.883 -0.551 1.00 81.19 186 TYR A O 1
ATOM 1368 N N . ALA A 1 187 ? 17.214 -6.712 -2.111 1.00 86.56 187 ALA A N 1
ATOM 1369 C CA . ALA A 1 187 ? 16.754 -5.426 -2.623 1.00 86.56 187 ALA A CA 1
ATOM 1370 C C . ALA A 1 187 ? 15.266 -5.479 -3.015 1.00 86.56 187 ALA A C 1
ATOM 1372 O O . ALA A 1 187 ? 14.839 -6.349 -3.776 1.00 86.56 187 ALA A O 1
ATOM 1373 N N . LEU A 1 188 ? 14.488 -4.528 -2.494 1.00 88.19 188 LEU A N 1
ATOM 1374 C CA . LEU A 1 188 ? 13.077 -4.380 -2.824 1.00 88.19 188 LEU A CA 1
ATOM 1375 C C . LEU A 1 188 ? 12.953 -3.654 -4.166 1.00 88.19 188 LEU A C 1
ATOM 1377 O O . LEU A 1 188 ? 13.127 -2.438 -4.239 1.00 88.19 188 LEU A O 1
ATOM 1381 N N . PHE A 1 189 ? 12.657 -4.405 -5.223 1.00 89.62 189 PHE A N 1
ATOM 1382 C CA . PHE A 1 189 ? 12.303 -3.845 -6.524 1.00 89.62 189 PHE A CA 1
ATOM 1383 C C . PHE A 1 189 ? 10.792 -3.661 -6.597 1.00 89.62 189 PHE A C 1
ATOM 1385 O O . PHE A 1 189 ? 10.040 -4.634 -6.574 1.00 89.62 189 PHE A O 1
ATOM 1392 N N . ALA A 1 190 ? 10.357 -2.410 -6.685 1.00 93.31 190 ALA A N 1
ATOM 1393 C CA . ALA A 1 190 ? 8.952 -2.048 -6.729 1.00 93.31 190 ALA A CA 1
ATOM 1394 C C . ALA A 1 190 ? 8.747 -0.881 -7.691 1.00 93.31 190 ALA A C 1
ATOM 1396 O O . ALA A 1 190 ? 9.633 -0.050 -7.883 1.00 93.31 190 ALA A O 1
ATOM 1397 N N . SER A 1 191 ? 7.550 -0.795 -8.248 1.00 95.56 191 SER A N 1
ATOM 1398 C CA . SER A 1 191 ? 7.059 0.400 -8.920 1.00 95.56 191 SER A CA 1
ATOM 1399 C C . SER A 1 191 ? 5.895 0.970 -8.121 1.00 95.56 191 SER A C 1
ATOM 1401 O O . SER A 1 191 ? 5.196 0.201 -7.459 1.00 95.56 191 SER A O 1
ATOM 1403 N N . PRO A 1 192 ? 5.675 2.294 -8.157 1.00 97.06 192 PRO A N 1
ATOM 1404 C CA . PRO A 1 192 ? 4.473 2.876 -7.591 1.00 97.06 192 PRO A CA 1
ATOM 1405 C C . PRO A 1 192 ? 3.212 2.213 -8.143 1.00 97.06 192 PRO A C 1
ATOM 1407 O O . PRO A 1 192 ? 3.176 1.807 -9.302 1.00 97.06 192 PRO A O 1
ATOM 1410 N N . SER A 1 193 ? 2.173 2.121 -7.324 1.00 96.69 193 SER A N 1
ATOM 1411 C CA . SER A 1 193 ? 0.847 1.674 -7.752 1.00 96.69 193 SER A CA 1
ATOM 1412 C C . SER A 1 193 ? -0.078 2.833 -8.148 1.00 96.69 193 SER A C 1
ATOM 1414 O O . SER A 1 193 ? -1.101 2.603 -8.792 1.00 96.69 193 SER A O 1
ATOM 1416 N N . LEU A 1 194 ? 0.306 4.072 -7.812 1.00 97.88 194 LEU A N 1
ATOM 1417 C CA . LEU A 1 194 ? -0.416 5.314 -8.092 1.00 97.88 194 LEU A CA 1
ATOM 1418 C C . LEU A 1 194 ? 0.506 6.341 -8.766 1.00 97.88 194 LEU A C 1
ATOM 1420 O O . LEU A 1 194 ? 1.665 6.502 -8.376 1.00 97.88 194 LEU A O 1
ATOM 1424 N N . TYR A 1 195 ? -0.027 7.052 -9.760 1.00 97.81 195 TYR A N 1
ATOM 1425 C CA . TYR A 1 195 ? 0.695 8.009 -10.600 1.00 97.81 195 TYR A CA 1
ATOM 1426 C C . TYR A 1 195 ? -0.113 9.291 -10.845 1.00 97.81 195 TYR A C 1
ATOM 1428 O O . TYR A 1 195 ? -1.334 9.316 -10.699 1.00 97.81 195 TYR A O 1
ATOM 1436 N N . SER A 1 196 ? 0.574 10.355 -11.273 1.00 97.81 196 SER A N 1
ATOM 1437 C CA . SER A 1 196 ? -0.065 11.576 -11.786 1.00 97.81 196 SER A CA 1
ATOM 1438 C C . SER A 1 196 ? -1.059 11.287 -12.906 1.00 97.81 196 SER A C 1
ATOM 1440 O O . SER A 1 196 ? -0.867 10.357 -13.687 1.00 97.81 196 SER A O 1
ATOM 1442 N N . GLY A 1 197 ? -2.117 12.094 -12.982 1.00 96.88 197 GLY A N 1
ATOM 1443 C CA . GLY A 1 197 ? -3.196 11.956 -13.964 1.00 96.88 197 GLY A CA 1
ATOM 1444 C C . GLY A 1 197 ? -4.290 10.963 -13.563 1.00 96.88 197 GLY A C 1
ATOM 1445 O O . GLY A 1 197 ? -5.431 11.121 -13.992 1.00 96.88 197 GLY A O 1
ATOM 1446 N N . GLN A 1 198 ? -3.992 9.992 -12.694 1.00 97.88 198 GLN A N 1
ATOM 1447 C CA . GLN A 1 198 ? -5.002 9.066 -12.177 1.00 97.88 198 GLN A CA 1
ATOM 1448 C C . GLN A 1 198 ? -5.946 9.769 -11.197 1.00 97.88 198 GLN A C 1
ATOM 1450 O O . GLN A 1 198 ? -5.568 10.736 -10.531 1.00 97.88 198 GLN A O 1
ATOM 1455 N N . THR A 1 199 ? -7.179 9.273 -11.089 1.00 98.44 199 THR A N 1
ATOM 1456 C CA . THR A 1 199 ? -8.181 9.821 -10.166 1.00 98.44 199 THR A CA 1
ATOM 1457 C C . THR A 1 199 ? -8.366 8.890 -8.981 1.00 98.44 199 THR A C 1
ATOM 1459 O O . THR A 1 199 ? -8.820 7.763 -9.147 1.00 98.44 199 THR A O 1
ATOM 1462 N N . VAL A 1 200 ? -8.044 9.372 -7.780 1.00 98.75 200 VAL A N 1
ATOM 1463 C CA . VAL A 1 200 ? -8.311 8.665 -6.521 1.00 98.75 200 VAL A CA 1
ATOM 1464 C C . VAL A 1 200 ? -9.738 8.956 -6.077 1.00 98.75 200 VAL A C 1
ATOM 1466 O O . VAL A 1 200 ? -10.182 10.104 -6.122 1.00 98.75 200 VAL A O 1
ATOM 1469 N N . ARG A 1 201 ? -10.450 7.921 -5.629 1.00 98.69 201 ARG A N 1
ATOM 1470 C CA . ARG A 1 201 ? -11.809 8.005 -5.091 1.00 98.69 201 ARG A CA 1
ATOM 1471 C C . ARG A 1 201 ? -11.880 7.331 -3.731 1.00 98.69 201 ARG A C 1
ATOM 1473 O O . ARG A 1 201 ? 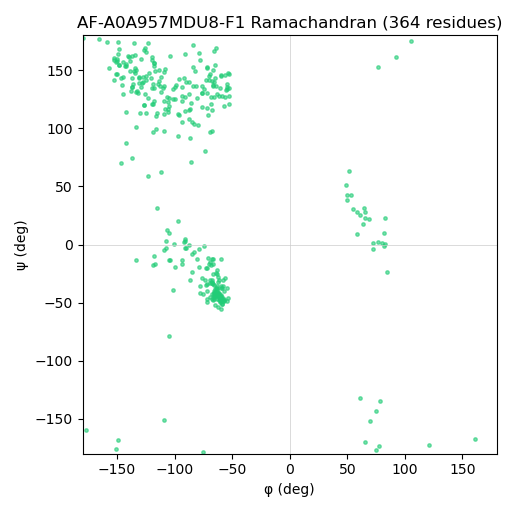-11.305 6.257 -3.551 1.00 98.69 201 ARG A O 1
ATOM 1480 N N . ALA A 1 202 ? -12.612 7.933 -2.803 1.00 98.56 202 ALA A N 1
ATOM 1481 C CA . ALA A 1 202 ? -12.907 7.326 -1.514 1.00 98.56 202 ALA A CA 1
ATOM 1482 C C . ALA A 1 202 ? -14.308 7.689 -1.029 1.00 98.56 202 ALA A C 1
ATOM 1484 O O . ALA A 1 202 ? -14.746 8.822 -1.224 1.00 98.56 202 ALA A O 1
ATOM 1485 N N . SER A 1 203 ? -14.978 6.753 -0.359 1.00 98.12 203 SER A N 1
ATOM 1486 C CA . SER A 1 203 ? -16.225 7.030 0.359 1.00 98.12 203 SER A CA 1
ATOM 1487 C C . SER A 1 203 ? -15.973 7.031 1.861 1.00 98.12 203 SER A C 1
ATOM 1489 O O . SER A 1 203 ? -15.390 6.088 2.401 1.00 98.12 203 SER A O 1
ATOM 1491 N N . LEU A 1 204 ? -16.385 8.114 2.512 1.00 98.25 204 LEU A N 1
ATOM 1492 C CA . LEU A 1 204 ? -16.184 8.378 3.930 1.00 98.25 204 LEU A CA 1
ATOM 1493 C C . LEU A 1 204 ? -17.526 8.589 4.626 1.00 98.25 204 LEU A C 1
ATOM 1495 O O . LEU A 1 204 ? -18.440 9.171 4.041 1.00 98.25 204 LEU A O 1
ATOM 1499 N N . ALA A 1 205 ? -17.602 8.193 5.892 1.00 98.31 205 ALA A N 1
ATOM 1500 C CA . ALA A 1 205 ? -18.700 8.521 6.792 1.00 98.31 205 ALA A CA 1
ATOM 1501 C C . ALA A 1 205 ? -18.158 9.044 8.122 1.00 98.31 205 ALA A C 1
ATOM 1503 O O . ALA A 1 205 ? -17.198 8.489 8.657 1.00 98.31 205 ALA A O 1
ATOM 1504 N N . ALA A 1 206 ? -18.770 10.080 8.682 1.00 98.44 206 ALA A N 1
ATOM 1505 C CA . ALA A 1 206 ? -18.525 10.469 10.066 1.00 98.44 206 ALA A CA 1
ATOM 1506 C C . ALA A 1 206 ? -19.464 9.688 10.989 1.00 98.44 206 ALA A C 1
ATOM 1508 O O . ALA A 1 206 ? -20.640 9.523 10.670 1.00 98.44 206 ALA A O 1
ATOM 1509 N N . ALA A 1 207 ? -18.964 9.239 12.140 1.00 98.25 207 ALA A N 1
ATOM 1510 C CA . ALA A 1 207 ? -19.810 8.611 13.147 1.00 98.25 207 ALA A CA 1
ATOM 1511 C C . ALA A 1 207 ? -20.921 9.564 13.625 1.00 98.25 207 ALA A C 1
ATOM 1513 O O . ALA A 1 207 ? -20.715 10.780 13.716 1.00 98.25 207 ALA A O 1
ATOM 1514 N N . ASP A 1 208 ? -22.092 9.008 13.939 1.00 97.50 208 ASP A N 1
ATOM 1515 C CA . ASP A 1 208 ? -23.257 9.767 14.418 1.00 97.50 208 ASP A CA 1
ATOM 1516 C C . ASP A 1 208 ? -22.997 10.483 15.756 1.00 97.50 208 ASP A C 1
ATOM 1518 O O . ASP A 1 208 ? -23.609 11.508 16.050 1.00 97.50 208 ASP A O 1
ATOM 1522 N N . ASP A 1 209 ? -22.092 9.944 16.576 1.00 97.00 209 ASP A N 1
ATOM 1523 C CA . ASP A 1 209 ? -21.745 10.444 17.908 1.00 97.00 209 ASP A CA 1
ATOM 1524 C C . ASP A 1 209 ? -20.583 11.451 17.911 1.00 97.00 209 ASP A C 1
ATOM 1526 O O . ASP A 1 209 ? -20.190 11.945 18.973 1.00 97.00 209 ASP A O 1
ATOM 1530 N N . ASN A 1 210 ? -20.057 11.816 16.735 1.00 98.00 210 ASN A N 1
ATOM 1531 C CA . ASN A 1 210 ? -19.097 12.908 16.619 1.00 98.00 210 ASN A CA 1
ATOM 1532 C C . ASN A 1 210 ? -19.730 14.223 17.108 1.00 98.00 210 ASN A C 1
ATOM 1534 O O . ASN A 1 210 ? -20.846 14.581 16.740 1.00 98.00 210 ASN A O 1
ATOM 1538 N N . ALA A 1 211 ? -19.003 14.990 17.923 1.00 96.75 211 ALA A N 1
ATOM 1539 C CA . ALA A 1 211 ? -19.560 16.198 18.541 1.00 96.75 211 ALA A CA 1
ATOM 1540 C C . ALA A 1 211 ? -19.669 17.397 17.582 1.00 96.75 211 ALA A C 1
ATOM 1542 O O . ALA A 1 211 ? -20.503 18.280 17.778 1.00 96.75 211 ALA A O 1
ATOM 1543 N N . LEU A 1 212 ? -18.785 17.472 16.585 1.00 96.50 212 LEU A N 1
ATOM 1544 C CA . LEU A 1 212 ? -18.643 18.608 15.676 1.00 96.50 212 LEU A CA 1
ATOM 1545 C C . LEU A 1 212 ? -18.314 18.109 14.263 1.00 96.50 212 LEU A C 1
ATOM 1547 O O . LEU A 1 212 ? -17.688 17.054 14.130 1.00 96.50 212 LEU A O 1
ATOM 1551 N N . PRO A 1 213 ? -18.664 18.874 13.215 1.00 97.88 213 PRO A N 1
ATOM 1552 C CA . PRO A 1 213 ? -18.147 18.630 11.878 1.00 97.88 213 PRO A CA 1
ATOM 1553 C C . PRO A 1 213 ? -16.620 18.724 11.841 1.00 97.88 213 PRO A C 1
ATOM 1555 O O . PRO A 1 213 ? -16.023 19.576 12.504 1.00 97.88 213 PRO A O 1
ATOM 1558 N N . VAL A 1 214 ? -15.999 17.890 11.014 1.00 98.31 214 VAL A N 1
ATOM 1559 C CA . VAL A 1 214 ? -14.552 17.906 10.752 1.00 98.31 214 VAL A CA 1
ATOM 1560 C C . VAL A 1 214 ? -14.282 18.165 9.278 1.00 98.31 214 VAL A C 1
ATOM 1562 O O . VAL A 1 214 ? -15.166 18.016 8.437 1.00 98.31 214 VAL A O 1
ATOM 1565 N N . ALA A 1 215 ? -13.066 18.585 8.950 1.00 98.62 215 ALA A N 1
ATOM 1566 C CA . ALA A 1 215 ? -12.647 18.793 7.576 1.00 98.62 215 ALA A CA 1
ATOM 1567 C C . ALA A 1 215 ? -11.832 17.588 7.092 1.00 98.62 215 ALA A C 1
ATOM 1569 O O . ALA A 1 215 ? -10.842 17.217 7.723 1.00 98.62 215 ALA A O 1
ATOM 1570 N N . VAL A 1 216 ? -12.244 16.990 5.975 1.00 98.75 216 VAL A N 1
ATOM 1571 C CA . VAL A 1 216 ? -11.646 15.778 5.405 1.00 98.75 216 VAL A CA 1
ATOM 1572 C C . VAL A 1 216 ? -11.130 16.025 3.992 1.00 98.75 216 VAL A C 1
ATOM 1574 O O . VAL A 1 216 ? -11.742 16.752 3.207 1.00 98.75 216 VAL A O 1
ATOM 1577 N N . ASN A 1 217 ? -10.007 15.401 3.650 1.00 98.81 217 ASN A N 1
ATOM 1578 C CA . ASN A 1 217 ? -9.480 15.380 2.288 1.00 98.81 217 ASN A CA 1
ATOM 1579 C C . ASN A 1 217 ? -8.673 14.110 2.019 1.00 98.81 217 ASN A C 1
ATOM 1581 O O . ASN A 1 217 ? -8.105 13.500 2.925 1.00 98.81 217 ASN A O 1
ATOM 1585 N N . LEU A 1 218 ? -8.563 13.757 0.739 1.00 98.88 218 LEU A N 1
ATOM 1586 C CA . LEU A 1 218 ? -7.542 12.821 0.278 1.00 98.88 218 LEU A CA 1
ATOM 1587 C C . LEU A 1 218 ? -6.165 13.491 0.328 1.00 98.88 218 LEU A C 1
ATOM 1589 O O . LEU A 1 218 ? -6.048 14.714 0.175 1.00 98.88 218 LEU A O 1
ATOM 1593 N N . TYR A 1 219 ? -5.116 12.697 0.506 1.00 98.75 219 TYR A N 1
ATOM 1594 C CA . TYR A 1 219 ? -3.739 13.148 0.338 1.00 98.75 219 TYR A CA 1
ATOM 1595 C C . TYR A 1 219 ? -2.899 12.097 -0.389 1.00 98.75 219 TYR A C 1
ATOM 1597 O O . TYR A 1 219 ? -3.217 10.907 -0.380 1.00 98.75 219 TYR A O 1
ATOM 1605 N N . VAL A 1 220 ? -1.803 12.555 -0.989 1.00 98.75 220 VAL A N 1
ATOM 1606 C CA . VAL A 1 220 ? -0.701 11.698 -1.430 1.00 98.75 220 VAL A CA 1
ATOM 1607 C C . VAL A 1 220 ? 0.606 12.189 -0.821 1.00 98.75 220 VAL A C 1
ATOM 1609 O O . VAL A 1 220 ? 0.830 13.395 -0.698 1.00 98.75 220 VAL A O 1
ATOM 1612 N N . ALA A 1 221 ? 1.464 11.253 -0.434 1.00 98.25 221 ALA A N 1
ATOM 1613 C CA . ALA A 1 221 ? 2.846 11.518 -0.061 1.00 98.25 221 ALA A CA 1
ATOM 1614 C C . ALA A 1 221 ? 3.723 11.316 -1.301 1.00 98.25 221 ALA A C 1
ATOM 1616 O O . ALA A 1 221 ? 3.680 10.258 -1.927 1.00 98.25 221 ALA A O 1
ATOM 1617 N N . VAL A 1 222 ? 4.482 12.336 -1.688 1.00 98.25 222 VAL A N 1
ATOM 1618 C CA . VAL A 1 222 ? 5.296 12.340 -2.909 1.00 98.25 222 VAL A CA 1
ATOM 1619 C C . VAL A 1 222 ? 6.751 12.531 -2.523 1.00 98.25 222 VAL A C 1
ATOM 1621 O O . VAL A 1 222 ? 7.066 13.397 -1.710 1.00 98.25 222 VAL A O 1
ATOM 1624 N N . TYR A 1 223 ? 7.643 11.742 -3.113 1.00 98.06 223 TYR A N 1
ATOM 1625 C CA . TYR A 1 223 ? 9.071 11.994 -2.966 1.00 98.06 223 TYR A CA 1
ATOM 1626 C C . TYR A 1 223 ? 9.463 13.311 -3.635 1.00 98.06 223 TYR A C 1
ATOM 1628 O O . TYR A 1 223 ? 9.014 13.606 -4.738 1.00 98.06 223 TYR A O 1
ATOM 1636 N N . THR A 1 224 ? 10.346 14.077 -3.008 1.00 96.94 224 THR A N 1
ATOM 1637 C CA . THR A 1 224 ? 11.023 15.207 -3.647 1.00 96.94 224 THR A CA 1
ATOM 1638 C C . THR A 1 224 ? 12.254 14.728 -4.422 1.00 96.94 224 THR A C 1
ATOM 1640 O O . THR A 1 224 ? 12.697 13.584 -4.296 1.00 96.94 224 THR A O 1
ATOM 1643 N N . ALA A 1 225 ? 12.871 15.629 -5.190 1.00 94.88 225 ALA A N 1
ATOM 1644 C CA . ALA A 1 225 ? 14.162 15.395 -5.844 1.00 94.88 225 ALA A CA 1
ATOM 1645 C C . ALA A 1 225 ? 15.318 15.079 -4.864 1.00 94.88 225 ALA A C 1
ATOM 1647 O O . ALA A 1 225 ? 16.381 14.638 -5.292 1.00 94.88 225 ALA A O 1
ATOM 1648 N N . ALA A 1 226 ? 15.123 15.299 -3.559 1.00 95.19 226 ALA A N 1
ATOM 1649 C CA . ALA A 1 226 ? 16.077 14.985 -2.495 1.00 95.19 226 ALA A CA 1
ATOM 1650 C C . ALA A 1 226 ? 15.690 13.732 -1.678 1.00 95.19 226 ALA A C 1
ATOM 1652 O O . ALA A 1 226 ? 16.312 13.453 -0.658 1.00 95.19 226 ALA A O 1
ATOM 1653 N N . ASP A 1 227 ? 14.682 12.968 -2.118 1.00 95.62 227 ASP A N 1
ATOM 1654 C CA . ASP A 1 227 ? 14.075 11.839 -1.391 1.00 95.62 227 ASP A CA 1
ATOM 1655 C C . ASP A 1 227 ? 13.376 12.211 -0.065 1.00 95.62 227 ASP A C 1
ATOM 1657 O O . ASP A 1 227 ? 13.100 11.336 0.759 1.00 95.62 227 ASP A O 1
ATOM 1661 N N . GLU A 1 228 ? 13.049 13.487 0.146 1.00 95.06 228 GLU A N 1
ATOM 1662 C CA . GLU A 1 228 ? 12.166 13.912 1.240 1.00 95.06 228 GLU A CA 1
ATOM 1663 C C . GLU A 1 228 ? 10.699 13.650 0.871 1.00 95.06 228 GLU A C 1
ATOM 1665 O O . GLU A 1 228 ? 10.382 13.432 -0.297 1.00 95.06 228 GLU A O 1
ATOM 1670 N N . ILE A 1 229 ? 9.792 13.680 1.849 1.00 95.75 229 ILE A N 1
ATOM 1671 C CA . ILE A 1 229 ? 8.355 13.503 1.609 1.00 95.75 229 ILE A CA 1
ATOM 1672 C C . ILE A 1 229 ? 7.643 14.855 1.617 1.00 95.75 229 ILE A C 1
ATOM 1674 O O . ILE A 1 229 ? 7.695 15.600 2.593 1.00 95.75 229 ILE A O 1
ATOM 1678 N N . GLU A 1 230 ? 6.926 15.136 0.533 1.00 96.00 230 GLU A N 1
ATOM 1679 C CA . GLU A 1 230 ? 5.973 16.233 0.413 1.00 96.00 230 GLU A CA 1
ATOM 1680 C C . GLU A 1 230 ? 4.544 15.670 0.457 1.00 96.00 230 GLU A C 1
ATOM 1682 O O . GLU A 1 230 ? 4.157 14.851 -0.380 1.00 96.00 230 GLU A O 1
ATOM 1687 N N . TRP A 1 231 ? 3.724 16.132 1.405 1.00 96.56 231 TRP A N 1
ATOM 1688 C CA . TRP A 1 231 ? 2.300 15.792 1.444 1.00 96.56 231 TRP A CA 1
ATOM 1689 C C . TRP A 1 231 ? 1.496 16.773 0.599 1.00 96.56 231 TRP A C 1
ATOM 1691 O O . TRP A 1 231 ? 1.380 17.956 0.932 1.00 96.56 231 TRP A O 1
ATOM 1701 N N . ARG A 1 232 ? 0.871 16.263 -0.460 1.00 98.06 232 ARG A N 1
ATOM 1702 C CA . ARG A 1 232 ? -0.056 17.019 -1.304 1.00 98.06 232 ARG A CA 1
ATOM 1703 C C . ARG A 1 232 ? -1.480 16.654 -0.937 1.00 98.06 232 ARG A C 1
ATOM 1705 O O . ARG A 1 232 ? -1.809 15.478 -0.801 1.00 98.06 232 ARG A O 1
ATOM 1712 N N . ARG A 1 233 ? -2.322 17.669 -0.782 1.00 98.19 233 ARG A N 1
ATOM 1713 C CA . ARG A 1 233 ? -3.702 17.531 -0.309 1.00 98.19 233 ARG A CA 1
ATOM 1714 C C . ARG A 1 233 ? -4.665 17.825 -1.446 1.00 98.19 233 ARG A C 1
ATOM 1716 O O . ARG A 1 233 ? -4.477 18.796 -2.179 1.00 98.19 233 ARG A O 1
ATOM 1723 N N . GLY A 1 234 ? -5.676 16.977 -1.583 1.00 98.44 234 GLY A N 1
ATOM 1724 C CA . GLY A 1 234 ? -6.801 17.226 -2.471 1.00 98.44 234 GLY A CA 1
ATOM 1725 C C . GLY A 1 234 ? -7.770 18.267 -1.899 1.00 98.44 234 GLY A C 1
ATOM 1726 O O . GLY A 1 234 ? -7.545 18.800 -0.808 1.00 98.44 234 GLY A O 1
ATOM 1727 N N . PRO A 1 235 ? -8.868 18.552 -2.621 1.00 98.31 235 PRO A N 1
ATOM 1728 C CA . PRO A 1 235 ? -9.925 19.432 -2.140 1.00 98.31 235 PRO A CA 1
ATOM 1729 C C . PRO A 1 235 ? -10.470 18.978 -0.784 1.00 98.31 235 PRO A C 1
ATOM 1731 O O . PRO A 1 235 ? -10.759 17.797 -0.583 1.00 98.31 235 PRO A O 1
ATOM 1734 N N . GLN A 1 236 ? -10.618 19.934 0.128 1.00 97.88 236 GLN A N 1
ATOM 1735 C CA . GLN A 1 236 ? -11.146 19.700 1.464 1.00 97.88 236 GLN A CA 1
ATOM 1736 C C . GLN A 1 236 ? -12.665 19.864 1.487 1.00 97.88 236 GLN A C 1
ATOM 1738 O O . GLN A 1 236 ? -13.204 20.782 0.868 1.00 97.88 236 GLN A O 1
ATOM 1743 N N . GLN A 1 237 ? -13.344 18.983 2.217 1.00 98.38 237 GLN A N 1
ATOM 1744 C CA . GLN A 1 237 ? -14.785 19.042 2.445 1.00 98.38 237 GLN A CA 1
ATOM 1745 C C . GLN A 1 237 ? -15.081 18.986 3.942 1.00 98.38 237 GLN A C 1
ATOM 1747 O O . GLN A 1 237 ? -14.377 18.315 4.693 1.00 98.38 237 GLN A O 1
ATOM 1752 N N . SER A 1 238 ? -16.110 19.708 4.382 1.00 98.06 238 SER A N 1
ATOM 1753 C CA . SER A 1 238 ? -16.623 19.565 5.744 1.00 98.06 238 SER A CA 1
ATOM 1754 C C . SER A 1 238 ? -17.554 18.360 5.793 1.00 98.06 238 SER A C 1
ATOM 1756 O O . SER A 1 238 ? -18.363 18.192 4.886 1.00 98.06 238 SER A O 1
ATOM 1758 N N . LEU A 1 239 ? -17.422 17.541 6.832 1.00 98.19 239 LEU A N 1
ATOM 1759 C CA . LEU A 1 239 ? -18.230 16.352 7.055 1.00 98.19 239 LEU A CA 1
ATOM 1760 C C . LEU A 1 239 ? -18.872 16.440 8.438 1.00 98.19 239 LEU A C 1
ATOM 1762 O O . LEU A 1 239 ? -18.165 16.444 9.452 1.00 98.19 239 LEU A O 1
ATOM 1766 N N . ALA A 1 240 ? -20.196 16.567 8.477 1.00 98.44 240 ALA A N 1
ATOM 1767 C CA . ALA A 1 240 ? -20.961 16.616 9.717 1.00 98.44 240 ALA A CA 1
ATOM 1768 C C . ALA A 1 240 ? -21.150 15.210 10.326 1.00 98.44 240 ALA A C 1
ATOM 1770 O O . ALA A 1 240 ? -21.048 14.216 9.610 1.00 98.44 240 ALA A O 1
ATOM 1771 N N . PRO A 1 241 ? -21.440 15.094 11.635 1.00 98.38 241 PRO A N 1
ATOM 1772 C CA . PRO A 1 241 ? -21.771 13.810 12.262 1.00 98.38 241 PRO A CA 1
ATOM 1773 C C . PRO A 1 241 ? -22.898 13.073 11.521 1.00 98.38 241 PRO A C 1
ATOM 1775 O O . PRO A 1 241 ? -23.894 13.693 11.143 1.00 98.38 241 PRO A O 1
ATOM 1778 N N . GLY A 1 242 ? -22.724 11.769 11.285 1.00 97.56 242 GLY A N 1
ATOM 1779 C CA . GLY A 1 242 ? -23.657 10.919 10.529 1.00 97.56 242 GLY A CA 1
ATOM 1780 C C . GLY A 1 242 ? -23.681 11.148 9.010 1.00 97.56 242 GLY A C 1
ATOM 1781 O O . GLY A 1 242 ? -24.377 10.441 8.275 1.00 97.56 242 GLY A O 1
ATOM 1782 N N . GLU A 1 243 ? -22.932 12.130 8.505 1.00 98.06 243 GLU A N 1
ATOM 1783 C CA . GLU A 1 243 ? -22.884 12.441 7.081 1.00 98.06 243 GLU A CA 1
ATOM 1784 C C . GLU A 1 243 ? -21.921 11.515 6.333 1.00 98.06 243 GLU A C 1
ATOM 1786 O O . GLU A 1 243 ? -20.896 11.061 6.851 1.00 98.06 243 GLU A O 1
ATOM 1791 N N . TRP A 1 244 ? -22.254 11.279 5.066 1.00 98.12 244 TRP A N 1
ATOM 1792 C CA . TRP A 1 244 ? -21.408 10.590 4.111 1.00 98.12 244 TRP A CA 1
ATOM 1793 C C . TRP A 1 244 ? -20.916 11.534 3.024 1.00 98.12 244 TRP A C 1
ATOM 1795 O O . TRP A 1 244 ? -21.683 12.337 2.498 1.00 98.12 244 TRP A O 1
ATOM 1805 N N . VAL A 1 245 ? -19.682 11.324 2.577 1.00 98.12 245 VAL A N 1
ATOM 1806 C CA . VAL A 1 245 ? -19.108 12.040 1.437 1.00 98.12 245 VAL A CA 1
ATOM 1807 C C . VAL A 1 245 ? -18.340 11.090 0.529 1.00 98.12 245 VAL A C 1
ATOM 1809 O O . VAL A 1 245 ? -17.676 10.162 0.988 1.00 98.12 245 VAL A O 1
ATOM 1812 N N . GLU A 1 246 ? -18.420 11.325 -0.777 1.00 98.00 246 GLU A N 1
ATOM 1813 C CA . GLU A 1 246 ? -17.503 10.727 -1.745 1.00 98.00 246 GLU A CA 1
ATOM 1814 C C . GLU A 1 246 ? -16.499 11.779 -2.208 1.00 98.00 246 GLU A C 1
ATOM 1816 O O . GLU A 1 246 ? -16.855 12.819 -2.765 1.00 98.00 246 GLU A O 1
ATOM 1821 N N . LEU A 1 247 ? -15.224 11.503 -1.959 1.00 98.56 247 LEU A N 1
ATOM 1822 C CA . LEU A 1 247 ? -14.114 12.322 -2.411 1.00 98.56 247 LEU A CA 1
ATOM 1823 C C . LEU A 1 247 ? -13.602 11.771 -3.739 1.00 98.56 247 LEU A C 1
ATOM 1825 O O . LEU A 1 247 ? -13.403 10.566 -3.880 1.00 98.56 247 LEU A O 1
ATOM 1829 N N . ALA A 1 248 ? -13.337 12.660 -4.692 1.00 98.50 248 ALA A N 1
ATOM 1830 C CA . ALA A 1 248 ? -12.665 12.336 -5.942 1.00 98.50 248 ALA A CA 1
ATOM 1831 C C . ALA A 1 248 ? -11.578 13.376 -6.217 1.00 98.50 248 ALA A C 1
ATOM 1833 O O . ALA A 1 248 ? -11.827 14.581 -6.134 1.00 98.50 248 ALA A O 1
ATOM 1834 N N . TRP A 1 249 ? -10.370 12.919 -6.537 1.00 98.69 249 TRP A N 1
ATOM 1835 C CA . TRP A 1 249 ? -9.227 13.791 -6.764 1.00 98.69 249 TRP A CA 1
ATOM 1836 C C . TRP A 1 249 ? -8.346 13.276 -7.901 1.00 98.69 249 TRP A C 1
ATOM 1838 O O . TRP A 1 249 ? -7.715 12.227 -7.785 1.00 98.69 249 TRP A O 1
ATOM 1848 N N . ALA A 1 250 ? -8.291 14.038 -8.994 1.00 98.44 250 ALA A N 1
ATOM 1849 C CA . ALA A 1 250 ? -7.309 13.836 -10.052 1.00 98.44 250 ALA A CA 1
ATOM 1850 C C . ALA A 1 250 ? -5.928 14.269 -9.546 1.00 98.44 250 ALA A C 1
ATOM 1852 O O . ALA A 1 250 ? -5.724 15.439 -9.202 1.00 98.44 250 ALA A O 1
ATOM 1853 N N . ILE A 1 251 ? -4.990 13.325 -9.480 1.00 98.50 251 ILE A N 1
ATOM 1854 C CA . ILE A 1 251 ? -3.669 13.568 -8.911 1.00 98.50 251 ILE A CA 1
ATOM 1855 C C . ILE A 1 251 ? -2.886 14.515 -9.827 1.00 98.50 251 ILE A C 1
ATOM 1857 O O . ILE A 1 251 ? -2.645 14.179 -10.993 1.00 98.50 251 ILE A O 1
ATOM 1861 N N . PRO A 1 252 ? -2.454 15.688 -9.324 1.00 97.56 252 PRO A N 1
ATOM 1862 C CA . PRO A 1 252 ? -1.685 16.629 -10.123 1.00 97.56 252 PRO A CA 1
ATOM 1863 C C . PRO A 1 252 ? -0.320 16.046 -10.506 1.00 97.56 252 PRO A C 1
ATOM 1865 O O . PRO A 1 252 ? 0.157 15.057 -9.939 1.00 97.56 252 PRO A O 1
ATOM 1868 N N . SER A 1 253 ? 0.347 16.692 -11.462 1.00 97.19 253 SER A N 1
ATOM 1869 C CA . SER A 1 253 ? 1.698 16.295 -11.862 1.00 97.19 253 SER A CA 1
ATOM 1870 C C . SER A 1 253 ? 2.660 16.297 -10.669 1.00 97.19 253 SER A C 1
ATOM 1872 O O . SER A 1 253 ? 2.801 17.294 -9.958 1.00 97.19 253 SER A O 1
ATOM 1874 N N . THR A 1 254 ? 3.354 15.180 -10.466 1.00 97.06 254 THR A N 1
ATOM 1875 C CA . THR A 1 254 ? 4.476 15.035 -9.531 1.00 97.06 254 THR A CA 1
ATOM 1876 C C . THR A 1 254 ? 5.816 15.312 -10.204 1.00 97.06 254 THR A C 1
ATOM 1878 O O . THR A 1 254 ? 6.853 15.172 -9.567 1.00 97.06 254 THR A O 1
ATOM 1881 N N . GLY A 1 255 ? 5.827 15.686 -11.489 1.00 94.94 255 GLY A N 1
ATOM 1882 C CA . GLY A 1 255 ? 7.065 15.815 -12.262 1.00 94.94 255 GLY A CA 1
ATOM 1883 C C . GLY A 1 255 ? 7.787 14.479 -12.467 1.00 94.94 255 GLY A C 1
ATOM 1884 O O . GLY A 1 255 ? 9.009 14.457 -12.552 1.00 94.94 255 GLY A O 1
ATOM 1885 N N . GLY A 1 256 ? 7.049 13.364 -12.477 1.00 94.94 256 GLY A N 1
ATOM 1886 C CA . GLY A 1 256 ? 7.618 12.016 -12.585 1.00 94.94 256 GLY A CA 1
ATOM 1887 C C . GLY A 1 256 ? 8.137 11.439 -11.267 1.00 94.94 256 GLY A C 1
ATOM 1888 O O . GLY A 1 256 ? 8.587 10.293 -11.244 1.00 94.94 256 GLY A O 1
ATOM 1889 N N . LEU A 1 257 ? 8.056 12.194 -10.166 1.00 97.25 257 LEU A N 1
ATOM 1890 C CA . LEU A 1 257 ? 8.479 11.722 -8.853 1.00 97.25 257 LEU A CA 1
ATOM 1891 C C . LEU A 1 257 ? 7.493 10.682 -8.284 1.00 97.25 257 LEU A C 1
ATOM 1893 O O . LEU A 1 257 ? 6.276 10.834 -8.462 1.00 97.25 257 LEU A O 1
ATOM 1897 N N . PRO A 1 258 ? 7.983 9.630 -7.597 1.00 97.81 258 PRO A N 1
ATOM 1898 C CA . PRO A 1 258 ? 7.130 8.559 -7.090 1.00 97.81 258 PRO A CA 1
ATOM 1899 C C . PRO A 1 258 ? 6.186 9.015 -5.975 1.00 97.81 258 PRO A C 1
ATOM 1901 O O . PRO A 1 258 ? 6.587 9.734 -5.057 1.00 97.81 258 PRO A O 1
ATOM 1904 N N . ILE A 1 259 ? 4.956 8.505 -6.013 1.00 98.38 259 ILE A N 1
ATOM 1905 C CA . ILE A 1 259 ? 3.989 8.621 -4.919 1.00 98.38 259 ILE A CA 1
ATOM 1906 C C . ILE A 1 259 ? 4.230 7.455 -3.957 1.00 98.38 259 ILE A C 1
ATOM 1908 O O . ILE A 1 259 ? 4.109 6.292 -4.352 1.00 98.38 259 ILE A O 1
ATOM 1912 N N . SER A 1 260 ? 4.617 7.758 -2.718 1.00 97.69 260 SER A N 1
ATOM 1913 C CA . SER A 1 260 ? 4.974 6.775 -1.690 1.00 97.69 260 SER A CA 1
ATOM 1914 C C . SER A 1 260 ? 3.784 6.265 -0.894 1.00 97.69 260 SER A C 1
ATOM 1916 O O . SER A 1 260 ? 3.793 5.103 -0.493 1.00 97.69 260 SER A O 1
ATOM 1918 N N . ALA A 1 261 ? 2.753 7.088 -0.705 1.00 98.31 261 ALA A N 1
ATOM 1919 C CA . ALA A 1 261 ? 1.533 6.702 -0.008 1.00 98.31 261 ALA A CA 1
ATOM 1920 C C . ALA A 1 261 ? 0.320 7.512 -0.473 1.00 98.31 261 ALA A C 1
ATOM 1922 O O . ALA A 1 261 ? 0.450 8.620 -1.001 1.00 98.31 261 ALA A O 1
ATOM 1923 N N . VAL A 1 262 ? -0.863 6.969 -0.201 1.00 98.81 262 VAL A N 1
ATOM 1924 C CA . VAL A 1 262 ? -2.164 7.622 -0.386 1.00 98.81 262 VAL A CA 1
ATOM 1925 C C . VAL A 1 262 ? -3.025 7.391 0.850 1.00 98.81 262 VAL A C 1
ATOM 1927 O O . VAL A 1 262 ? -2.914 6.352 1.504 1.00 98.81 262 VAL A O 1
ATOM 1930 N N . GLY A 1 263 ? -3.886 8.348 1.184 1.00 98.62 263 GLY A N 1
ATOM 1931 C CA . GLY A 1 263 ? -4.752 8.200 2.344 1.00 98.62 263 GLY A CA 1
ATOM 1932 C C . GLY A 1 263 ? -5.725 9.347 2.558 1.00 98.62 263 GLY A C 1
ATOM 1933 O O . GLY A 1 263 ? -6.025 10.120 1.645 1.00 98.62 263 GLY A O 1
ATOM 1934 N N . VAL A 1 264 ? -6.207 9.437 3.795 1.00 98.75 264 VAL A N 1
ATOM 1935 C CA . VAL A 1 264 ? -7.182 10.420 4.268 1.00 98.75 264 VAL A CA 1
ATOM 1936 C C . VAL A 1 264 ? -6.549 11.256 5.376 1.00 98.75 264 VAL A C 1
ATOM 1938 O O . VAL A 1 264 ? -5.838 10.741 6.241 1.00 98.75 264 VAL A O 1
ATOM 1941 N N . GLU A 1 265 ? -6.802 12.559 5.340 1.00 98.69 265 GLU A N 1
ATOM 1942 C CA . GLU A 1 265 ? -6.429 13.496 6.394 1.00 98.69 265 GLU A CA 1
ATOM 1943 C C . GLU A 1 265 ? -7.695 14.128 6.991 1.00 98.69 265 GLU A C 1
ATOM 1945 O O . GLU A 1 265 ? -8.597 14.533 6.254 1.00 98.69 265 GLU A O 1
ATOM 1950 N N . VAL A 1 266 ? -7.755 14.197 8.322 1.00 98.56 266 VAL A N 1
ATOM 1951 C CA . VAL A 1 266 ? -8.843 14.793 9.103 1.00 98.56 266 VAL A CA 1
ATOM 1952 C C . VAL A 1 266 ? -8.281 15.931 9.940 1.00 98.56 266 VAL A C 1
ATOM 1954 O O . VAL A 1 266 ? -7.412 15.734 10.789 1.00 98.56 266 VAL A O 1
ATOM 1957 N N . SER A 1 267 ? -8.811 17.128 9.728 1.00 98.12 267 SER A N 1
ATOM 1958 C CA . SER A 1 267 ? -8.394 18.342 10.423 1.00 98.12 267 SER A CA 1
ATOM 1959 C C . SER A 1 267 ? -9.592 19.081 11.011 1.00 98.12 267 SER A C 1
ATOM 1961 O O . SER A 1 267 ? -10.739 18.877 10.610 1.00 98.12 267 SER A O 1
ATOM 1963 N N . SER A 1 268 ? -9.330 19.938 11.995 1.00 97.88 268 SER A N 1
ATOM 1964 C CA . SER A 1 268 ? -10.362 20.731 12.656 1.00 97.88 268 SER A CA 1
ATOM 1965 C C . SER A 1 268 ? -9.817 22.097 13.071 1.00 97.88 268 SER A C 1
ATOM 1967 O O . SER A 1 268 ? -8.663 22.224 13.485 1.00 97.88 268 SER A O 1
ATOM 1969 N N . ALA A 1 269 ? -10.662 23.127 12.968 1.00 97.00 26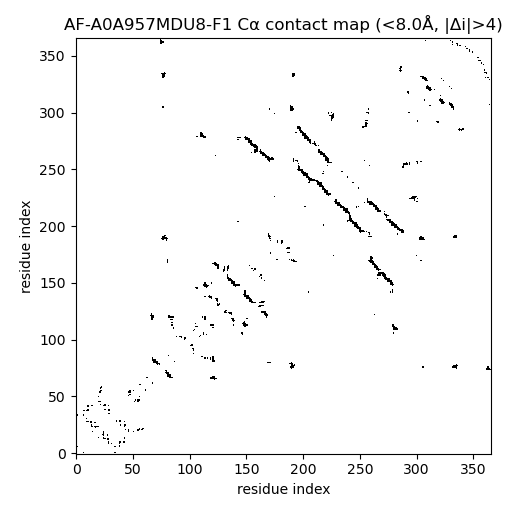9 ALA A N 1
ATOM 1970 C CA . ALA A 1 269 ? -10.345 24.487 13.412 1.00 97.00 269 ALA A CA 1
ATOM 1971 C C . ALA A 1 269 ? -10.330 24.621 14.947 1.00 97.00 269 ALA A C 1
ATOM 1973 O O . ALA A 1 269 ? -9.725 25.542 15.493 1.00 97.00 269 ALA A O 1
ATOM 1974 N N . THR A 1 270 ? -10.980 23.694 15.648 1.00 97.00 270 THR A N 1
ATOM 1975 C CA . THR A 1 270 ? -10.996 23.572 17.111 1.00 97.00 270 THR A CA 1
ATOM 1976 C C . THR A 1 270 ? -10.568 22.165 17.517 1.00 97.00 270 THR A C 1
ATOM 1978 O O . THR A 1 270 ? -10.470 21.274 16.674 1.00 97.00 270 THR A O 1
ATOM 1981 N N . ARG A 1 271 ? -10.302 21.937 18.809 1.00 97.19 271 ARG A N 1
ATOM 1982 C CA . ARG A 1 271 ? -9.996 20.583 19.281 1.00 97.19 271 ARG A CA 1
ATOM 1983 C C . ARG A 1 271 ? -11.168 19.642 18.973 1.00 97.19 271 ARG A C 1
ATOM 1985 O O . ARG A 1 271 ? -12.291 19.947 19.369 1.00 97.19 271 ARG A O 1
ATOM 1992 N N . ALA A 1 272 ? -10.895 18.513 18.325 1.00 97.94 272 ALA A N 1
ATOM 1993 C CA . ALA A 1 272 ? -11.889 17.487 18.035 1.00 97.94 272 ALA A CA 1
ATOM 1994 C C . ALA A 1 272 ? -11.360 16.075 18.331 1.00 97.94 272 ALA A C 1
ATOM 1996 O O . ALA A 1 272 ? -10.167 15.786 18.214 1.00 97.94 272 ALA A O 1
ATOM 1997 N N . ASP A 1 273 ? -12.288 15.205 18.709 1.00 98.50 273 ASP A N 1
ATOM 1998 C CA . ASP A 1 273 ? -12.126 13.762 18.858 1.00 98.50 273 ASP A CA 1
ATOM 1999 C C . ASP A 1 273 ? -13.342 13.111 18.185 1.00 98.50 273 ASP A C 1
ATOM 2001 O O . ASP A 1 273 ? -14.405 13.738 18.101 1.00 98.50 273 ASP A O 1
ATOM 2005 N N . GLY A 1 274 ? -13.196 11.890 17.685 1.00 98.31 274 GLY A N 1
ATOM 2006 C CA . GLY A 1 274 ? -14.290 11.192 17.022 1.00 98.31 274 GLY A CA 1
ATOM 2007 C C . GLY A 1 274 ? -13.824 10.045 16.141 1.00 98.31 274 GLY A C 1
ATOM 2008 O O . GLY A 1 274 ? -12.670 9.619 16.196 1.00 98.31 274 GLY A O 1
ATOM 2009 N N . THR A 1 275 ? -14.740 9.542 15.321 1.00 98.75 275 THR A N 1
ATOM 2010 C CA . THR A 1 275 ? -14.474 8.434 14.401 1.00 98.75 275 THR A CA 1
ATOM 2011 C C . THR A 1 275 ? -14.914 8.788 12.986 1.00 98.75 275 THR A C 1
ATOM 2013 O O . THR A 1 275 ? -15.994 9.342 12.760 1.00 98.75 275 THR A O 1
ATOM 2016 N N . LEU A 1 276 ? -14.057 8.460 12.024 1.00 98.38 276 LEU A N 1
ATOM 2017 C CA . LEU A 1 276 ? -14.355 8.467 10.597 1.00 98.38 276 LEU A CA 1
ATOM 2018 C C . LEU A 1 276 ? -14.306 7.024 10.090 1.00 98.38 276 LEU A C 1
ATOM 2020 O O . LEU A 1 276 ? -13.416 6.275 10.474 1.00 98.38 276 LEU A O 1
ATOM 2024 N N . PHE A 1 277 ? -15.212 6.640 9.203 1.00 98.62 277 PHE A N 1
ATOM 2025 C CA . PHE A 1 277 ? -15.194 5.347 8.533 1.00 98.62 277 PHE A CA 1
ATOM 2026 C C . PHE A 1 277 ? -14.821 5.543 7.070 1.00 98.62 277 PHE A C 1
ATOM 2028 O O . PHE A 1 277 ? -15.479 6.295 6.354 1.00 98.62 277 PHE A O 1
ATOM 2035 N N . LEU A 1 278 ? -13.770 4.864 6.623 1.00 98.62 278 LEU A N 1
ATOM 2036 C CA . LEU A 1 278 ? -13.408 4.751 5.218 1.00 98.62 278 LEU A CA 1
ATOM 2037 C C . LEU A 1 278 ? -14.027 3.468 4.664 1.00 98.62 278 LEU A C 1
ATOM 2039 O O . LEU A 1 278 ? -13.568 2.363 4.953 1.00 98.62 278 LEU A O 1
ATOM 2043 N N . ASP A 1 279 ? -15.088 3.618 3.873 1.00 98.12 279 ASP A N 1
ATOM 2044 C CA . ASP A 1 279 ? -15.773 2.486 3.253 1.00 98.12 279 ASP A CA 1
ATOM 2045 C C . ASP A 1 279 ? -14.904 1.893 2.142 1.00 98.12 279 ASP A C 1
ATOM 2047 O O . ASP A 1 279 ? -14.639 0.695 2.134 1.00 98.12 279 ASP A O 1
ATOM 2051 N N . PHE A 1 280 ? -14.376 2.713 1.239 1.00 98.25 280 PHE A N 1
ATOM 2052 C CA . PHE A 1 280 ? -13.392 2.246 0.267 1.00 98.25 280 PHE A CA 1
ATOM 2053 C C . PHE A 1 280 ? -12.424 3.344 -0.146 1.00 98.25 280 PHE A C 1
ATOM 2055 O O . PHE A 1 280 ? -12.758 4.526 -0.080 1.00 98.25 280 PHE A O 1
ATOM 2062 N N . LEU A 1 281 ? -11.258 2.934 -0.651 1.00 98.69 281 LEU A N 1
ATOM 2063 C CA . LEU A 1 281 ? -10.348 3.780 -1.420 1.00 98.69 281 LEU A CA 1
ATOM 2064 C C . LEU A 1 281 ? -9.900 3.034 -2.680 1.00 98.69 281 LEU A C 1
ATOM 2066 O O . LEU A 1 281 ? -9.493 1.873 -2.629 1.00 98.69 281 LEU A O 1
ATOM 2070 N N . THR A 1 282 ? -9.975 3.702 -3.825 1.00 98.25 282 THR A N 1
ATOM 2071 C CA . THR A 1 282 ? -9.558 3.150 -5.118 1.00 98.25 282 THR A CA 1
ATOM 2072 C C . THR A 1 282 ? -9.034 4.247 -6.040 1.00 98.25 282 THR A C 1
ATOM 2074 O O . THR A 1 282 ? -9.100 5.432 -5.707 1.00 98.25 282 THR A O 1
ATOM 2077 N N . TRP A 1 283 ? -8.508 3.871 -7.201 1.00 97.75 283 TRP A N 1
ATOM 2078 C CA . TRP A 1 283 ? -8.200 4.812 -8.273 1.00 97.75 283 TRP A CA 1
ATOM 2079 C C . TRP A 1 283 ? -8.368 4.184 -9.646 1.00 97.75 283 TRP A C 1
ATOM 2081 O O . TRP A 1 283 ? -8.243 2.972 -9.817 1.00 97.75 283 TRP A O 1
ATOM 2091 N N . ASP A 1 284 ? -8.633 5.046 -10.617 1.00 95.50 284 ASP A N 1
ATOM 2092 C CA . ASP A 1 284 ? -8.817 4.697 -12.016 1.00 95.50 284 ASP A CA 1
ATOM 2093 C C . ASP A 1 284 ? -8.063 5.674 -12.938 1.00 95.50 284 ASP A C 1
ATOM 2095 O O . ASP A 1 284 ? -7.465 6.665 -12.499 1.00 95.50 284 ASP A O 1
ATOM 2099 N N . GLY A 1 285 ? -8.056 5.349 -14.231 1.00 94.75 285 GLY A N 1
ATOM 2100 C CA . GLY A 1 285 ? -7.386 6.126 -15.268 1.00 94.75 285 GLY A CA 1
ATOM 2101 C C . GLY A 1 285 ? -5.949 5.683 -15.551 1.00 94.75 285 GLY A C 1
ATOM 2102 O O . GLY A 1 285 ? -5.297 4.988 -14.765 1.00 94.75 285 GLY A O 1
ATOM 2103 N N . ALA A 1 286 ? -5.463 6.087 -16.721 1.00 93.44 286 ALA A N 1
ATOM 2104 C CA . ALA A 1 286 ? -4.076 5.919 -17.123 1.00 93.44 286 ALA A CA 1
ATOM 2105 C C . ALA A 1 286 ? -3.205 7.059 -16.564 1.00 93.44 286 ALA A C 1
ATOM 2107 O O . ALA A 1 286 ? -3.711 8.160 -16.339 1.00 93.44 286 ALA A O 1
ATOM 2108 N N . PRO A 1 287 ? -1.904 6.818 -16.336 1.00 95.00 2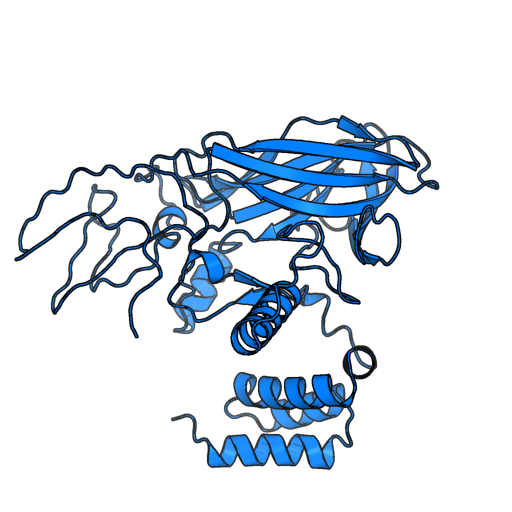87 PRO A N 1
ATOM 2109 C CA . PRO A 1 287 ? -0.994 7.867 -15.900 1.00 95.00 287 PRO A CA 1
ATOM 2110 C C . PRO A 1 287 ? -0.833 8.950 -16.977 1.00 95.00 287 PRO A C 1
ATOM 2112 O O . PRO A 1 287 ? -0.708 8.646 -18.164 1.00 95.00 287 PRO A O 1
ATOM 2115 N N . ASP A 1 288 ? -0.726 10.199 -16.539 1.00 95.62 288 ASP A N 1
ATOM 2116 C CA . ASP A 1 288 ? -0.220 11.320 -17.331 1.00 95.62 288 ASP A CA 1
ATOM 2117 C C . ASP A 1 288 ? 1.025 11.870 -16.631 1.00 95.62 288 ASP A C 1
ATOM 2119 O O . ASP A 1 288 ? 0.950 12.578 -15.622 1.00 95.62 288 ASP A O 1
ATOM 2123 N N . THR A 1 289 ? 2.195 11.426 -17.092 1.00 94.75 289 THR A N 1
ATOM 2124 C CA . THR A 1 289 ? 3.462 11.750 -16.440 1.00 94.75 289 THR A CA 1
ATOM 2125 C C . THR A 1 289 ? 4.649 11.641 -17.389 1.00 94.75 289 THR A C 1
ATOM 2127 O O . THR A 1 289 ? 4.664 10.837 -18.322 1.00 94.75 289 THR A O 1
ATOM 2130 N N . VAL A 1 290 ? 5.679 12.436 -17.106 1.00 94.75 290 VAL A N 1
ATOM 2131 C CA . VAL A 1 290 ? 6.988 12.354 -17.753 1.00 94.75 290 VAL A CA 1
ATOM 2132 C C . VAL A 1 290 ? 7.971 11.803 -16.733 1.00 94.75 290 VAL A C 1
ATOM 2134 O O . VAL A 1 290 ? 8.296 12.462 -15.751 1.00 94.75 290 VAL A O 1
ATOM 2137 N N . LEU A 1 291 ? 8.451 10.586 -16.975 1.00 94.12 291 LEU A N 1
ATOM 2138 C CA . LEU A 1 291 ? 9.441 9.934 -16.125 1.00 94.12 291 LEU A CA 1
ATOM 2139 C C . LEU A 1 291 ? 10.837 10.367 -16.581 1.00 94.12 291 LEU A C 1
ATOM 2141 O O . LEU A 1 291 ? 11.422 9.752 -17.472 1.00 94.12 291 LEU A O 1
ATOM 2145 N N . ALA A 1 292 ? 11.364 11.435 -15.993 1.00 91.50 292 ALA A N 1
ATOM 2146 C CA . ALA A 1 292 ? 12.694 11.971 -16.286 1.00 91.50 292 ALA A CA 1
ATOM 2147 C C . ALA A 1 292 ? 13.552 12.048 -15.016 1.00 91.50 292 ALA A C 1
ATOM 2149 O O . ALA A 1 292 ? 13.067 11.804 -13.914 1.00 91.50 292 ALA A O 1
ATOM 2150 N N . ASN A 1 293 ? 14.831 12.402 -15.173 1.00 90.81 293 ASN A N 1
ATOM 2151 C CA . ASN A 1 293 ? 15.673 12.758 -14.036 1.00 90.81 293 ASN A CA 1
ATOM 2152 C C . ASN A 1 293 ? 15.141 14.078 -13.439 1.00 90.81 293 ASN A C 1
ATOM 2154 O O . ASN A 1 293 ? 15.192 15.096 -14.135 1.00 90.81 293 ASN A O 1
ATOM 2158 N N . PRO A 1 294 ? 14.643 14.087 -12.190 1.00 90.94 294 PRO A N 1
ATOM 2159 C CA . PRO A 1 294 ? 14.083 15.282 -11.563 1.00 90.94 294 PRO A CA 1
ATOM 2160 C C . PRO A 1 294 ? 15.161 16.293 -11.126 1.00 90.94 294 PRO A C 1
ATOM 2162 O O . PRO A 1 294 ? 14.827 17.354 -10.600 1.00 90.94 294 PRO A O 1
ATOM 2165 N N . GLY A 1 295 ? 16.447 15.980 -11.328 1.00 87.12 295 GLY A N 1
ATOM 2166 C CA . GLY A 1 295 ? 17.562 16.693 -10.713 1.00 87.12 295 GLY A CA 1
ATOM 2167 C C . GLY A 1 295 ? 17.715 16.329 -9.233 1.00 87.12 295 GLY A C 1
ATOM 2168 O O . GLY A 1 295 ? 16.990 15.486 -8.711 1.00 87.12 295 GLY A O 1
ATOM 2169 N N . GLY A 1 296 ? 18.669 16.966 -8.553 1.00 87.69 296 GLY A N 1
ATOM 2170 C CA . GLY A 1 296 ? 18.955 16.700 -7.139 1.00 87.69 296 GLY A CA 1
ATOM 2171 C C . GLY A 1 296 ? 19.765 15.422 -6.887 1.00 87.69 296 GLY A C 1
ATOM 2172 O O . GLY A 1 296 ? 20.271 14.788 -7.812 1.00 87.69 296 GLY A O 1
ATOM 2173 N N . GLU A 1 297 ? 19.919 15.076 -5.608 1.00 87.94 297 GLU A N 1
ATOM 2174 C CA . GLU A 1 297 ? 20.721 13.930 -5.141 1.00 87.94 297 GLU A CA 1
ATOM 2175 C C . GLU A 1 297 ? 19.870 12.696 -4.785 1.00 87.94 297 GLU A C 1
ATOM 2177 O O . GLU A 1 297 ? 20.397 11.669 -4.346 1.00 87.94 297 GLU A O 1
ATOM 2182 N N . GLY A 1 298 ? 18.549 12.791 -4.949 1.00 91.44 298 GLY A N 1
ATOM 2183 C CA . GLY A 1 298 ? 17.614 11.721 -4.639 1.00 91.44 298 GLY A CA 1
ATOM 2184 C C . GLY A 1 298 ? 17.726 10.532 -5.594 1.00 91.44 298 GLY A C 1
ATOM 2185 O O . GLY A 1 298 ? 17.995 10.671 -6.7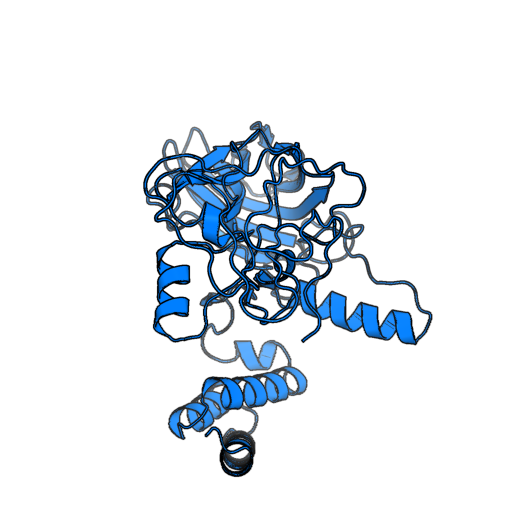91 1.00 91.44 298 GLY A O 1
ATOM 2186 N N . VAL A 1 299 ? 17.493 9.335 -5.063 1.00 91.88 299 VAL A N 1
ATOM 2187 C CA . VAL A 1 299 ? 17.587 8.056 -5.782 1.00 91.88 299 VAL A CA 1
ATOM 2188 C C . VAL A 1 299 ? 16.261 7.302 -5.841 1.00 91.88 299 VAL A C 1
ATOM 2190 O O . VAL A 1 299 ? 16.162 6.310 -6.565 1.00 91.88 299 VAL A O 1
ATOM 2193 N N . MET A 1 300 ? 15.226 7.729 -5.112 1.00 95.12 300 MET A N 1
ATOM 2194 C CA . MET A 1 300 ? 13.962 6.989 -5.038 1.00 95.12 300 MET A CA 1
ATOM 2195 C C . MET A 1 300 ? 13.204 6.990 -6.368 1.00 95.12 300 MET A C 1
ATOM 2197 O O . MET A 1 300 ? 12.610 5.973 -6.723 1.00 95.12 300 MET A O 1
ATOM 2201 N N . TRP A 1 301 ? 13.303 8.064 -7.159 1.00 94.81 301 TRP A N 1
ATOM 2202 C CA . TRP A 1 301 ? 12.763 8.102 -8.527 1.00 94.81 301 TRP A CA 1
ATOM 2203 C C . TRP A 1 301 ? 13.384 7.026 -9.427 1.00 94.81 301 TRP A C 1
ATOM 2205 O O . TRP A 1 301 ? 12.688 6.393 -10.216 1.00 94.81 301 TRP A O 1
ATOM 2215 N N . ARG A 1 302 ? 14.684 6.760 -9.260 1.00 92.75 302 ARG A N 1
ATOM 2216 C CA . ARG A 1 302 ? 15.409 5.716 -9.990 1.00 92.75 302 ARG A CA 1
ATOM 2217 C C . ARG A 1 302 ? 15.000 4.325 -9.510 1.00 92.75 302 ARG A C 1
ATOM 2219 O O . ARG A 1 302 ? 14.815 3.421 -10.317 1.00 92.75 302 ARG A O 1
ATOM 2226 N N . ARG A 1 303 ? 14.812 4.163 -8.196 1.00 92.69 303 ARG A N 1
ATOM 2227 C CA . ARG A 1 303 ? 14.373 2.906 -7.558 1.00 92.69 303 ARG A CA 1
ATOM 2228 C C . ARG A 1 303 ? 12.934 2.515 -7.887 1.00 92.69 303 ARG A C 1
ATOM 2230 O O . ARG A 1 303 ? 12.581 1.358 -7.701 1.00 92.69 303 ARG A O 1
ATOM 2237 N N . ALA A 1 304 ? 12.126 3.449 -8.381 1.00 94.88 304 ALA A N 1
ATOM 2238 C CA . ALA A 1 304 ? 10.778 3.171 -8.872 1.00 94.88 304 ALA A CA 1
ATOM 2239 C C . ALA A 1 304 ? 10.762 2.313 -10.154 1.00 94.88 304 ALA A C 1
ATOM 2241 O O . ALA A 1 304 ? 9.707 1.801 -10.546 1.00 94.88 304 ALA A O 1
ATOM 2242 N N . TRP A 1 305 ? 11.923 2.143 -10.794 1.00 94.00 305 TRP A N 1
ATOM 2243 C CA . TRP A 1 305 ? 12.126 1.228 -11.905 1.00 94.00 305 TRP A CA 1
ATOM 2244 C C . TRP A 1 305 ? 12.640 -0.130 -11.418 1.00 94.00 305 TRP A C 1
ATOM 2246 O O . TRP A 1 305 ? 13.666 -0.234 -10.745 1.00 94.00 305 TRP A O 1
ATOM 2256 N N . VAL A 1 306 ? 11.961 -1.197 -11.831 1.00 92.56 306 VAL A N 1
ATOM 2257 C CA . VAL A 1 306 ? 12.428 -2.574 -11.671 1.00 92.56 306 VAL A CA 1
ATOM 2258 C C . VAL A 1 306 ? 13.601 -2.802 -12.618 1.00 92.56 306 VAL A C 1
ATOM 2260 O O . VAL A 1 306 ? 13.431 -2.810 -13.842 1.00 92.56 306 VAL A O 1
ATOM 2263 N N . ASN A 1 307 ? 14.788 -2.977 -12.035 1.00 91.44 307 ASN A N 1
ATOM 2264 C CA . ASN A 1 307 ? 16.038 -3.145 -12.762 1.00 91.44 307 ASN A CA 1
ATOM 2265 C C . ASN A 1 307 ? 16.297 -4.615 -13.123 1.00 91.44 307 ASN A C 1
ATOM 2267 O O . ASN A 1 307 ? 16.652 -5.418 -12.264 1.00 91.44 307 ASN A O 1
ATOM 2271 N N . GLY A 1 308 ? 16.159 -4.938 -14.406 1.00 91.06 308 GLY A N 1
ATOM 2272 C CA . GLY A 1 308 ? 16.572 -6.203 -15.014 1.00 91.06 308 GLY A CA 1
ATOM 2273 C C . GLY A 1 308 ? 17.686 -6.026 -16.047 1.00 91.06 308 GLY A C 1
ATOM 2274 O O . GLY A 1 308 ? 17.702 -6.752 -17.044 1.00 91.06 308 GLY A O 1
ATOM 2275 N N . VAL A 1 309 ? 18.565 -5.033 -15.865 1.00 92.56 309 VAL A N 1
ATOM 2276 C CA . VAL A 1 309 ? 19.786 -4.837 -16.662 1.00 92.56 309 VAL A CA 1
ATOM 2277 C C . VAL A 1 309 ? 21.045 -4.936 -15.792 1.00 92.56 309 VAL A C 1
ATOM 2279 O O . VAL A 1 309 ? 20.996 -4.697 -14.585 1.00 92.56 309 VAL A O 1
ATOM 2282 N N . ASP A 1 310 ? 22.184 -5.260 -16.406 1.00 92.81 310 ASP A N 1
ATOM 2283 C CA . ASP A 1 310 ? 23.465 -5.412 -15.701 1.00 92.81 310 ASP A CA 1
ATOM 2284 C C . ASP A 1 310 ? 24.001 -4.089 -15.125 1.00 92.81 310 ASP A C 1
ATOM 2286 O O . ASP A 1 310 ? 24.643 -4.103 -14.075 1.00 92.81 310 ASP A O 1
ATOM 2290 N N . GLN A 1 311 ? 23.769 -2.950 -15.795 1.00 90.81 311 GLN A N 1
ATOM 2291 C CA . GLN A 1 311 ? 24.138 -1.624 -15.274 1.00 90.81 311 GLN A CA 1
ATOM 2292 C C . GLN A 1 311 ? 23.040 -0.587 -15.518 1.00 90.81 311 GLN A C 1
ATOM 2294 O O . GLN A 1 311 ? 22.548 -0.429 -16.641 1.00 90.81 311 GLN A O 1
ATOM 2299 N N . TYR A 1 312 ? 22.714 0.149 -14.453 1.00 90.38 312 TYR A N 1
ATOM 2300 C CA . TYR A 1 312 ? 21.775 1.269 -14.449 1.00 90.38 312 TYR A CA 1
ATOM 2301 C C . TYR A 1 312 ? 22.218 2.332 -13.427 1.00 90.38 312 TYR A C 1
ATOM 2303 O O . TYR A 1 312 ? 21.600 2.539 -12.379 1.00 90.38 312 TYR A O 1
ATOM 2311 N N . ASP A 1 313 ? 23.321 3.015 -13.734 1.00 77.44 313 ASP A N 1
ATOM 2312 C CA . ASP A 1 313 ? 24.043 3.830 -12.751 1.00 77.44 313 ASP A CA 1
ATOM 2313 C C . ASP A 1 313 ? 23.814 5.342 -12.893 1.00 77.44 313 ASP A C 1
ATOM 2315 O O . ASP A 1 313 ? 23.359 5.844 -13.923 1.00 77.44 313 ASP A O 1
ATOM 2319 N N . PHE A 1 314 ? 24.129 6.078 -11.824 1.00 74.12 314 PHE A N 1
ATOM 2320 C CA . PHE A 1 314 ? 23.857 7.512 -11.652 1.00 74.12 314 PHE A CA 1
ATOM 2321 C C . PHE A 1 314 ? 24.985 8.444 -12.126 1.00 74.12 314 PHE A C 1
ATOM 2323 O O . PHE A 1 314 ? 24.833 9.658 -12.066 1.00 74.12 314 PHE A O 1
ATOM 2330 N N . TRP A 1 315 ? 26.116 7.897 -12.581 1.00 73.12 315 TRP A N 1
ATOM 2331 C CA . TRP A 1 315 ? 27.319 8.668 -12.934 1.00 73.12 315 TRP A CA 1
ATOM 2332 C C . TRP A 1 315 ? 27.175 9.532 -14.191 1.00 73.12 315 TRP A C 1
ATOM 2334 O O . TRP A 1 315 ? 28.020 10.385 -14.453 1.00 73.12 315 TRP A O 1
ATOM 2344 N N . TRP A 1 316 ? 26.140 9.283 -14.988 1.00 78.69 316 TRP A N 1
ATOM 2345 C CA . TRP A 1 316 ? 25.929 9.916 -16.281 1.00 78.69 316 TRP A CA 1
ATOM 2346 C C . TRP A 1 316 ? 24.748 10.893 -16.233 1.00 78.69 316 TRP A C 1
ATOM 2348 O O . TRP A 1 316 ? 23.811 10.668 -15.464 1.00 78.69 316 TRP A O 1
ATOM 2358 N N . PRO A 1 317 ? 24.778 11.978 -17.032 1.00 75.12 317 PRO A N 1
ATOM 2359 C CA . PRO A 1 317 ? 23.734 13.001 -17.010 1.00 75.12 317 PRO A CA 1
ATOM 2360 C C . PRO A 1 317 ? 22.375 12.483 -17.507 1.00 75.12 317 PRO A C 1
ATOM 2362 O O . PRO A 1 317 ? 21.336 13.028 -17.131 1.00 75.12 317 PRO A O 1
ATOM 2365 N N . GLU A 1 318 ? 22.359 11.440 -18.339 1.00 84.75 318 GLU A N 1
ATOM 2366 C CA . GLU A 1 318 ? 21.130 10.842 -18.847 1.00 84.75 318 GLU A CA 1
ATOM 2367 C C . GLU A 1 318 ? 20.324 10.164 -17.727 1.00 84.75 318 GLU A C 1
ATOM 2369 O O . GLU A 1 318 ? 20.853 9.419 -16.900 1.00 84.75 318 GLU A O 1
ATOM 2374 N N . ALA A 1 319 ? 19.000 10.357 -17.743 1.00 84.44 319 ALA A N 1
ATOM 2375 C CA . ALA A 1 319 ? 18.095 9.705 -16.794 1.00 84.44 319 ALA A CA 1
ATOM 2376 C C . ALA A 1 319 ? 18.172 8.169 -16.876 1.00 84.44 319 ALA A C 1
ATOM 2378 O O . ALA A 1 319 ? 18.088 7.475 -15.859 1.00 84.44 319 ALA A O 1
ATOM 2379 N N . TYR A 1 320 ? 18.369 7.652 -18.094 1.00 90.19 320 TYR A N 1
ATOM 2380 C CA . TYR A 1 320 ? 18.404 6.228 -18.401 1.00 90.19 320 TYR A CA 1
ATOM 2381 C C . TYR A 1 320 ? 19.600 5.910 -19.291 1.00 90.19 320 TYR A C 1
ATOM 2383 O O . TYR A 1 320 ? 19.560 6.107 -20.504 1.00 90.19 320 TYR A O 1
ATOM 2391 N N . ARG A 1 321 ? 20.659 5.371 -18.685 1.00 91.06 321 ARG A N 1
ATOM 2392 C CA . ARG A 1 321 ? 21.762 4.734 -19.405 1.00 91.06 321 ARG A CA 1
ATOM 2393 C C . ARG A 1 321 ? 21.808 3.266 -19.023 1.00 91.06 321 ARG A C 1
ATOM 2395 O O . ARG A 1 321 ? 22.098 2.937 -17.878 1.00 91.06 321 ARG A O 1
ATOM 2402 N N . LEU A 1 322 ? 21.460 2.411 -19.978 1.00 93.19 322 LEU A N 1
ATOM 2403 C CA . LEU A 1 322 ? 21.236 0.988 -19.744 1.00 93.19 322 LEU A CA 1
ATOM 2404 C C . LEU A 1 322 ? 22.327 0.173 -20.430 1.00 93.19 322 LEU A C 1
ATOM 2406 O O . LEU A 1 322 ? 22.591 0.372 -21.618 1.00 93.19 322 LEU A O 1
ATOM 2410 N N . VAL A 1 323 ? 22.931 -0.761 -19.698 1.00 93.25 323 VAL A N 1
ATOM 2411 C CA . VAL A 1 323 ? 23.891 -1.722 -20.252 1.00 93.25 323 VAL A CA 1
ATOM 2412 C C . VAL A 1 323 ? 23.441 -3.130 -19.899 1.00 93.25 323 VAL A C 1
ATOM 2414 O O . VAL A 1 323 ? 23.191 -3.432 -18.735 1.00 93.25 323 VAL A O 1
ATOM 2417 N N . GLN A 1 324 ? 23.379 -3.992 -20.912 1.00 93.81 324 GLN A N 1
ATOM 2418 C CA . GLN A 1 324 ? 23.183 -5.427 -20.749 1.00 93.81 324 GLN A CA 1
ATOM 2419 C C . GLN A 1 324 ? 24.294 -6.168 -21.488 1.00 93.81 324 GLN A C 1
ATOM 2421 O O . GLN A 1 324 ? 24.417 -6.037 -22.704 1.00 93.81 324 GLN A O 1
ATOM 2426 N N . ASN A 1 325 ? 25.083 -6.970 -20.775 1.00 92.62 325 ASN A N 1
ATOM 2427 C CA . ASN A 1 325 ? 26.215 -7.685 -21.360 1.00 92.62 325 ASN A CA 1
ATOM 2428 C C . ASN A 1 325 ? 25.775 -8.924 -22.144 1.00 92.62 325 ASN A C 1
ATOM 2430 O O . ASN A 1 325 ? 26.403 -9.284 -23.139 1.00 92.62 325 ASN A O 1
ATOM 2434 N N . ARG A 1 326 ? 24.733 -9.627 -21.677 1.00 90.75 326 ARG A N 1
ATOM 2435 C CA . ARG A 1 326 ? 24.251 -10.873 -22.296 1.00 90.75 326 ARG A CA 1
ATOM 2436 C C . ARG A 1 326 ? 22.734 -10.918 -22.388 1.00 90.75 326 ARG A C 1
ATOM 2438 O O . ARG A 1 326 ? 22.039 -10.670 -21.408 1.00 90.75 326 ARG A O 1
ATOM 2445 N N . GLY A 1 327 ? 22.231 -11.335 -23.547 1.00 91.69 327 GLY A N 1
ATOM 2446 C CA . GLY A 1 327 ? 20.797 -11.498 -23.779 1.00 91.69 327 GLY A CA 1
ATOM 2447 C C . GLY A 1 327 ? 20.048 -10.166 -23.830 1.00 91.69 327 GLY A C 1
ATOM 2448 O O . GLY A 1 327 ? 20.602 -9.141 -24.224 1.00 91.69 327 GLY A O 1
ATOM 2449 N N . ARG A 1 328 ? 18.765 -10.197 -23.462 1.00 90.75 328 ARG A N 1
ATOM 2450 C CA . ARG A 1 328 ? 17.893 -9.021 -23.421 1.00 90.75 328 ARG A CA 1
ATOM 2451 C C . ARG A 1 328 ? 17.623 -8.644 -21.971 1.00 90.75 328 ARG A C 1
ATOM 2453 O O . ARG A 1 328 ? 17.012 -9.422 -21.248 1.00 90.75 328 ARG A O 1
ATOM 2460 N N . GLY A 1 329 ? 18.069 -7.457 -21.588 1.00 92.00 329 GLY A N 1
ATOM 2461 C CA . GLY A 1 329 ? 17.730 -6.849 -20.309 1.00 92.00 329 GLY A CA 1
ATOM 2462 C C . GLY A 1 329 ? 16.485 -5.978 -20.439 1.00 92.00 329 GLY A C 1
ATOM 2463 O O . GLY A 1 329 ? 16.069 -5.632 -21.551 1.00 92.00 329 GLY A O 1
ATOM 2464 N N . LEU A 1 330 ? 15.883 -5.640 -19.305 1.00 92.62 330 LEU A N 1
ATOM 2465 C CA . LEU A 1 330 ? 14.686 -4.808 -19.247 1.00 92.62 330 LEU A CA 1
ATOM 2466 C C . LEU A 1 330 ? 14.733 -3.912 -18.012 1.00 92.62 330 LEU A C 1
ATOM 2468 O O . LEU A 1 330 ? 14.918 -4.392 -16.901 1.00 92.62 330 LEU A O 1
ATOM 2472 N N . LEU A 1 331 ? 14.515 -2.616 -18.210 1.00 93.81 331 LEU A N 1
ATOM 2473 C CA . LEU A 1 331 ? 14.161 -1.687 -17.143 1.00 93.81 331 LEU A CA 1
ATOM 2474 C C . LEU A 1 331 ? 12.666 -1.392 -17.294 1.00 93.81 331 LEU A C 1
ATOM 2476 O O . LEU A 1 331 ? 12.223 -1.050 -18.391 1.00 93.81 331 LEU A O 1
ATOM 2480 N N . SER A 1 332 ? 11.876 -1.574 -16.236 1.00 94.00 332 SER A N 1
ATOM 2481 C CA . SER A 1 332 ? 10.413 -1.434 -16.324 1.00 94.00 332 SER A CA 1
ATOM 2482 C C . SER A 1 332 ? 9.813 -0.704 -15.130 1.00 94.00 332 SER A C 1
ATOM 2484 O O . SER A 1 332 ? 10.341 -0.778 -14.026 1.00 94.00 332 SER A O 1
ATOM 2486 N N . GLN A 1 333 ? 8.714 0.008 -15.364 1.00 92.75 333 GLN A N 1
ATOM 2487 C CA . GLN A 1 333 ? 7.927 0.687 -14.341 1.00 92.75 333 GLN A CA 1
ATOM 2488 C C . GLN A 1 333 ? 6.453 0.693 -14.758 1.00 92.75 333 GLN A C 1
ATOM 2490 O O . GLN A 1 333 ? 6.144 0.643 -15.951 1.00 92.75 333 GLN A O 1
ATOM 2495 N N . GLY A 1 334 ? 5.556 0.770 -13.778 1.00 92.88 334 GLY A N 1
ATOM 2496 C CA . GLY A 1 334 ? 4.114 0.859 -13.983 1.00 92.88 334 GLY A CA 1
ATOM 2497 C C . GLY A 1 334 ? 3.366 -0.292 -13.330 1.00 92.88 334 GLY A C 1
ATOM 2498 O O . GLY A 1 334 ? 3.945 -1.112 -12.613 1.00 92.88 334 GLY A O 1
ATOM 2499 N N . THR A 1 335 ? 2.067 -0.355 -13.606 1.00 92.12 335 THR A N 1
ATOM 2500 C CA . THR A 1 335 ? 1.184 -1.431 -13.151 1.00 92.12 335 THR A CA 1
ATOM 2501 C C . THR A 1 335 ? 0.464 -2.065 -14.339 1.00 92.12 335 THR A C 1
ATOM 2503 O O . THR A 1 335 ? 0.390 -1.498 -15.432 1.00 92.12 335 THR A O 1
ATOM 2506 N N . ARG A 1 336 ? -0.135 -3.240 -14.121 1.00 90.31 336 ARG A N 1
ATOM 2507 C CA . ARG A 1 336 ? -0.998 -3.897 -15.118 1.00 90.31 336 ARG A CA 1
ATOM 2508 C C . ARG A 1 336 ? -2.298 -3.138 -15.410 1.00 90.31 336 ARG A C 1
ATOM 2510 O O . ARG A 1 336 ? -2.987 -3.475 -16.366 1.00 90.31 336 ARG A O 1
ATOM 2517 N N . GLU A 1 337 ? -2.639 -2.143 -14.597 1.00 89.62 337 GLU A N 1
ATOM 2518 C CA . GLU A 1 337 ? -3.883 -1.370 -14.708 1.00 89.62 337 GLU A CA 1
ATOM 2519 C C . GLU A 1 337 ? -3.793 -0.286 -15.788 1.00 89.62 337 GLU A C 1
ATOM 2521 O O . GLU A 1 337 ? -4.808 0.266 -16.215 1.00 89.62 337 GLU A O 1
ATOM 2526 N N . TRP A 1 338 ? -2.586 -0.013 -16.287 1.00 90.75 338 TRP A N 1
ATOM 2527 C CA . TRP A 1 338 ? -2.370 0.873 -17.421 1.00 90.75 338 TRP A CA 1
ATOM 2528 C C . TRP A 1 338 ? -2.908 0.214 -18.696 1.00 90.75 338 TRP A C 1
ATOM 2530 O O . TRP A 1 338 ? -2.258 -0.624 -19.327 1.00 90.75 338 TRP A O 1
ATOM 2540 N N . THR A 1 339 ? -4.133 0.579 -19.064 1.00 90.06 339 THR A N 1
ATOM 2541 C CA . THR A 1 339 ? -4.904 -0.105 -20.112 1.00 90.06 339 THR A CA 1
ATOM 2542 C C . THR A 1 339 ? -5.233 0.760 -21.319 1.00 90.06 339 THR A C 1
ATOM 2544 O O . THR A 1 339 ? -5.530 0.190 -22.365 1.00 90.06 339 THR A O 1
ATOM 2547 N N . ASP A 1 340 ? -5.127 2.084 -21.231 1.00 92.62 340 ASP A N 1
ATOM 2548 C CA . ASP A 1 340 ? -5.363 3.004 -22.349 1.00 92.62 340 ASP A CA 1
ATOM 2549 C C . ASP A 1 340 ? -4.365 4.165 -22.299 1.00 92.62 340 ASP A C 1
ATOM 2551 O O . ASP A 1 340 ? -4.589 5.177 -21.643 1.00 92.62 340 ASP A O 1
ATOM 2555 N N . TYR A 1 341 ? -3.190 3.967 -22.902 1.00 94.00 341 TYR A N 1
ATOM 2556 C CA . TYR A 1 341 ? -2.109 4.945 -22.837 1.00 94.00 341 TYR A CA 1
ATOM 2557 C C . TYR A 1 341 ? -1.183 4.877 -24.049 1.00 94.00 341 TYR A C 1
ATOM 2559 O O . TYR A 1 341 ? -1.069 3.855 -24.731 1.00 94.00 341 TYR A O 1
ATOM 2567 N N . THR A 1 342 ? -0.476 5.982 -24.280 1.00 94.75 342 THR A N 1
ATOM 2568 C CA . THR A 1 342 ? 0.628 6.076 -25.238 1.00 94.75 342 THR A CA 1
ATOM 2569 C C . THR A 1 342 ? 1.925 6.286 -24.473 1.00 94.75 342 THR A C 1
ATOM 2571 O O . THR A 1 342 ? 1.984 7.110 -23.568 1.00 94.75 342 THR A O 1
ATOM 2574 N N . VAL A 1 343 ? 2.982 5.582 -24.869 1.00 94.69 343 VAL A N 1
ATOM 2575 C CA . VAL A 1 343 ? 4.333 5.800 -24.345 1.00 94.69 343 VAL A CA 1
ATOM 2576 C C . VAL A 1 343 ? 5.233 6.314 -25.465 1.00 94.69 343 VAL A C 1
ATOM 2578 O O . VAL A 1 343 ? 5.140 5.863 -26.608 1.00 94.69 343 VAL A O 1
ATOM 2581 N N . ARG A 1 344 ? 6.083 7.294 -25.151 1.00 95.31 344 ARG A N 1
ATOM 2582 C CA . ARG A 1 344 ? 7.058 7.882 -26.076 1.00 95.31 344 ARG A CA 1
ATOM 2583 C C . ARG A 1 344 ? 8.387 8.037 -25.355 1.00 95.31 344 ARG A C 1
ATOM 2585 O O . ARG A 1 344 ? 8.411 8.450 -24.201 1.00 95.31 344 ARG A O 1
ATOM 2592 N N . ALA A 1 345 ? 9.473 7.715 -26.042 1.00 94.25 345 ALA A N 1
ATOM 2593 C CA . ALA A 1 345 ? 10.830 7.921 -25.563 1.00 94.25 345 ALA A CA 1
ATOM 2594 C C . ALA A 1 345 ? 11.752 8.159 -26.761 1.00 94.25 345 ALA A C 1
ATOM 2596 O O . ALA A 1 345 ? 11.541 7.579 -27.829 1.00 94.25 345 ALA A O 1
ATOM 2597 N N . GLU A 1 346 ? 12.775 8.986 -26.572 1.00 92.69 346 GLU A N 1
ATOM 2598 C CA . GLU A 1 346 ? 13.904 9.076 -27.493 1.00 92.69 346 GLU A CA 1
ATOM 2599 C C . GLU A 1 346 ? 14.949 8.033 -27.082 1.00 92.69 346 GLU A C 1
ATOM 2601 O O . GLU A 1 346 ? 15.291 7.923 -25.904 1.00 92.69 346 GLU A O 1
ATOM 2606 N N . ILE A 1 347 ? 15.409 7.218 -28.035 1.00 92.31 347 ILE A N 1
ATOM 2607 C CA . ILE A 1 347 ? 16.315 6.096 -27.769 1.00 92.31 347 ILE A CA 1
ATOM 2608 C C . ILE A 1 347 ? 17.532 6.212 -28.679 1.00 92.31 347 ILE A C 1
ATOM 2610 O O . ILE A 1 347 ? 17.408 6.127 -29.900 1.00 92.31 347 ILE A O 1
ATOM 2614 N N . THR A 1 348 ? 18.709 6.310 -28.063 1.00 91.88 348 THR A N 1
ATOM 2615 C CA . THR A 1 348 ? 20.000 6.351 -28.757 1.00 91.88 348 THR A CA 1
ATOM 2616 C C . THR A 1 348 ? 20.753 5.038 -28.526 1.00 91.88 348 THR A C 1
ATOM 2618 O O . THR A 1 348 ? 21.376 4.862 -27.476 1.00 91.88 348 THR A O 1
ATOM 2621 N N . PRO A 1 349 ? 20.696 4.069 -29.460 1.00 90.81 349 PRO A N 1
ATOM 2622 C CA . PRO A 1 349 ? 21.461 2.834 -29.338 1.00 90.81 349 PRO A CA 1
ATOM 2623 C C . PRO A 1 349 ? 22.954 3.100 -29.580 1.00 90.81 349 PRO A C 1
ATOM 2625 O O . PRO A 1 349 ? 23.329 3.707 -30.579 1.00 90.81 349 PRO A O 1
ATOM 2628 N N . HIS A 1 350 ? 23.812 2.611 -28.680 1.00 86.06 350 HIS A N 1
ATOM 2629 C CA . HIS A 1 350 ? 25.272 2.681 -28.830 1.00 86.06 350 HIS A CA 1
ATOM 2630 C C . HIS A 1 350 ? 25.869 1.321 -29.224 1.00 86.06 350 HIS A C 1
ATOM 2632 O O . HIS A 1 350 ? 26.168 1.081 -30.388 1.00 86.06 350 HIS A O 1
ATOM 2638 N N . LEU A 1 351 ? 26.029 0.417 -28.251 1.00 89.62 351 LEU A N 1
ATOM 2639 C CA . LEU A 1 351 ? 26.585 -0.930 -28.427 1.00 89.62 351 LEU A CA 1
ATOM 2640 C C . LEU A 1 351 ? 25.493 -1.983 -28.206 1.00 89.62 351 LEU A C 1
ATOM 2642 O O . LEU A 1 351 ? 25.551 -2.768 -27.265 1.00 89.62 351 LEU A O 1
ATOM 2646 N N . ALA A 1 352 ? 24.461 -1.968 -29.050 1.00 90.25 352 ALA A N 1
ATOM 2647 C CA . ALA A 1 352 ? 23.339 -2.895 -28.950 1.00 90.25 352 ALA A CA 1
ATOM 2648 C C . ALA A 1 352 ? 22.945 -3.433 -30.328 1.00 90.25 352 ALA A C 1
ATOM 2650 O O . ALA A 1 352 ? 22.812 -2.672 -31.282 1.00 90.25 352 ALA A O 1
ATOM 2651 N N . THR A 1 353 ? 22.698 -4.743 -30.423 1.00 90.69 353 THR A N 1
ATOM 2652 C CA . THR A 1 353 ? 22.115 -5.357 -31.629 1.00 90.69 353 THR A CA 1
ATOM 2653 C C . THR A 1 353 ? 20.664 -4.918 -31.837 1.00 90.69 353 THR A C 1
ATOM 2655 O O . THR A 1 353 ? 20.211 -4.792 -32.969 1.00 90.69 353 THR A O 1
ATOM 2658 N N . ALA A 1 354 ? 19.928 -4.692 -30.745 1.00 91.19 354 ALA A N 1
ATOM 2659 C CA . ALA A 1 354 ? 18.566 -4.177 -30.759 1.00 91.19 354 ALA A CA 1
ATOM 2660 C C . ALA A 1 354 ? 18.277 -3.418 -29.458 1.00 91.19 354 ALA A C 1
ATOM 2662 O O . ALA A 1 354 ? 18.685 -3.852 -28.381 1.00 91.19 354 ALA A O 1
ATOM 2663 N N . ALA A 1 355 ? 17.537 -2.319 -29.565 1.00 93.06 355 ALA A N 1
ATOM 2664 C CA . ALA A 1 355 ? 17.003 -1.547 -28.449 1.00 93.06 355 ALA A CA 1
ATOM 2665 C C . ALA A 1 355 ? 15.601 -1.051 -28.822 1.00 93.06 355 ALA A C 1
ATOM 2667 O O . ALA A 1 355 ? 15.276 -0.938 -30.005 1.00 93.06 355 ALA A O 1
ATOM 2668 N N . GLY A 1 356 ? 14.761 -0.775 -27.830 1.00 93.44 356 GLY A N 1
ATOM 2669 C CA . GLY A 1 356 ? 13.405 -0.309 -28.083 1.00 93.44 356 GLY A CA 1
ATOM 2670 C C . GLY A 1 356 ? 12.624 -0.042 -26.808 1.00 93.44 356 GLY A C 1
ATOM 2671 O O . GLY A 1 356 ? 13.110 -0.264 -25.701 1.00 93.44 356 GLY A O 1
ATOM 2672 N N . LEU A 1 357 ? 11.399 0.434 -26.999 1.00 94.44 357 LEU A N 1
ATOM 2673 C CA . LEU A 1 357 ? 10.445 0.727 -25.941 1.00 94.44 357 LEU A CA 1
ATOM 2674 C C . LEU A 1 357 ? 9.440 -0.420 -25.825 1.00 94.44 357 LEU A C 1
ATOM 2676 O O . LEU A 1 357 ? 8.922 -0.895 -26.836 1.00 94.44 357 LEU A O 1
ATOM 2680 N N . ALA A 1 358 ? 9.146 -0.842 -24.599 1.00 91.88 358 ALA A N 1
ATOM 2681 C CA . ALA A 1 358 ? 8.101 -1.816 -24.317 1.00 91.88 358 ALA A CA 1
ATOM 2682 C C . ALA A 1 358 ? 6.918 -1.129 -23.621 1.00 91.88 358 ALA A C 1
ATOM 2684 O O . ALA A 1 358 ? 7.105 -0.329 -22.708 1.00 91.88 358 ALA A O 1
ATOM 2685 N N . ALA A 1 359 ? 5.700 -1.464 -24.046 1.00 92.88 359 ALA A N 1
ATOM 2686 C CA . ALA A 1 359 ? 4.454 -1.045 -23.410 1.00 92.88 359 ALA A CA 1
ATOM 2687 C C . ALA A 1 359 ? 3.696 -2.279 -22.905 1.00 92.88 359 ALA A C 1
ATOM 2689 O O . ALA A 1 359 ? 3.859 -3.373 -23.443 1.00 92.88 359 ALA A O 1
ATOM 2690 N N . ARG A 1 360 ? 2.863 -2.097 -21.876 1.00 90.44 360 ARG A N 1
ATOM 2691 C CA . ARG A 1 360 ? 2.086 -3.137 -21.185 1.00 90.44 360 ARG A CA 1
ATOM 2692 C C . ARG A 1 360 ? 2.952 -4.304 -20.708 1.00 90.44 360 ARG A C 1
ATOM 2694 O O . ARG A 1 360 ? 2.588 -5.470 -20.849 1.00 90.44 360 ARG A O 1
ATOM 2701 N N . VAL A 1 361 ? 4.120 -3.977 -20.158 1.00 89.62 361 VAL A N 1
ATOM 2702 C CA . VAL A 1 361 ? 5.042 -4.955 -19.575 1.00 89.62 361 VAL A CA 1
ATOM 2703 C C . VAL A 1 361 ? 4.366 -5.631 -18.380 1.00 89.62 361 VAL A C 1
ATOM 2705 O O . VAL A 1 361 ? 3.847 -4.956 -17.499 1.00 89.62 361 VAL A O 1
ATOM 2708 N N . GLN A 1 362 ? 4.381 -6.966 -18.341 1.00 83.56 362 GLN A N 1
ATOM 2709 C CA . GLN A 1 362 ? 3.767 -7.768 -17.267 1.00 83.56 362 GLN A CA 1
ATOM 2710 C C . GLN A 1 362 ? 4.797 -8.405 -16.319 1.00 83.56 362 GLN A C 1
ATOM 2712 O O . GLN A 1 362 ? 4.454 -9.281 -15.519 1.00 83.56 362 GLN A O 1
ATOM 2717 N N . GLY A 1 363 ? 6.049 -7.961 -16.427 1.00 79.62 363 GLY A N 1
ATOM 2718 C CA . GLY A 1 363 ? 7.220 -8.515 -15.760 1.00 79.62 363 GLY A CA 1
ATOM 2719 C C . GLY A 1 363 ? 8.118 -9.311 -16.706 1.00 79.62 363 GLY A C 1
ATOM 2720 O O . GLY A 1 363 ? 7.814 -9.495 -17.886 1.00 79.62 363 GLY A O 1
ATOM 2721 N N . MET A 1 364 ? 9.252 -9.765 -16.178 1.00 76.62 364 MET A N 1
ATOM 2722 C CA . MET A 1 364 ? 10.192 -10.640 -16.879 1.00 76.62 364 MET A CA 1
ATOM 2723 C C . MET A 1 364 ? 9.874 -12.108 -16.587 1.00 76.62 364 MET A C 1
ATOM 2725 O O . MET A 1 364 ? 9.504 -12.459 -15.465 1.00 76.62 364 MET A O 1
ATOM 2729 N N . GLN A 1 365 ? 10.0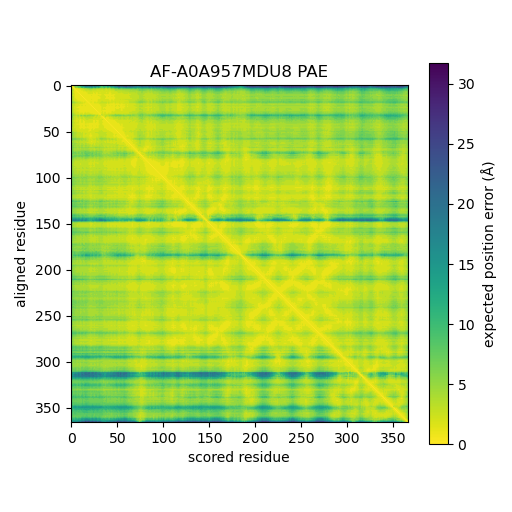45 -12.973 -17.588 1.00 74.12 365 GLN A N 1
ATOM 2730 C CA . GLN A 1 365 ? 10.036 -14.415 -17.362 1.00 74.12 365 GLN A CA 1
ATOM 2731 C C . GLN A 1 365 ? 11.250 -14.776 -16.495 1.00 74.12 365 GLN A C 1
ATOM 2733 O O . GLN A 1 365 ? 12.367 -14.362 -16.810 1.00 74.12 365 GLN A O 1
ATOM 2738 N N . ARG A 1 366 ? 11.001 -15.480 -15.388 1.00 57.41 366 ARG A N 1
ATOM 2739 C CA . ARG A 1 366 ? 12.046 -15.984 -14.490 1.00 57.41 366 ARG A CA 1
ATOM 2740 C C . ARG A 1 366 ? 12.719 -17.225 -15.049 1.00 57.41 366 ARG A C 1
ATOM 2742 O O . ARG A 1 366 ? 11.999 -18.038 -15.675 1.00 57.41 366 ARG A O 1
#